Protein AF-A0A535BCE7-F1 (afdb_monomer_lite)

Foldseek 3Di:
DDDDDDDDDDDDDDPPPPPPDPPDPDPVPDDLVLFFWWKKKKKAWPAAPQDDHGIDMDTFGGKAWEWDQDPPDRWIKIKIKTANDGQDPVQVVCCQAPVSVPRLVAWIKIWIFTADPVRQGQWIWIWGDHVRDIDIDTQDHDPVSCVQFVQWDDPPFKIFTFGWDKGFDDDNTGMIMTMGTGHIHTYHYRDDD

Sequence (193 aa):
MTKISVLSTVALAALCCVMSAPAAYSDSLVGPQEFRTMAVFELVVSGSKVLRSGPSKIVTESAFVTLTHTLMGNTDGLEIQFFTKPITEAGRADILENGARELRKSDFAALVLFLDTNHQVRQVNLSYVVPGTTVARTVAWKPEDLRQFSNYKFDGKRLLLKSKGLYNESGDEQLKLSWEVNLNLPVFERIKK

pLDDT: mean 84.45, std 19.94, range [33.25, 98.75]

Structure (mmCIF, N/CA/C/O backbone):
data_AF-A0A535BCE7-F1
#
_entry.id   AF-A0A535BCE7-F1
#
loop_
_atom_site.group_PDB
_atom_site.id
_atom_site.type_symbol
_atom_site.label_atom_id
_atom_site.label_alt_id
_atom_site.label_comp_id
_atom_site.label_asym_id
_atom_site.label_entity_id
_atom_site.label_seq_id
_atom_site.pdbx_PDB_ins_code
_atom_site.Cartn_x
_atom_site.Cartn_y
_atom_site.Cartn_z
_atom_site.occupancy
_atom_site.B_iso_or_equiv
_atom_site.auth_seq_id
_atom_site.auth_comp_id
_atom_site.auth_asym_id
_atom_site.auth_atom_id
_atom_site.pdbx_PDB_model_num
ATOM 1 N N . MET A 1 1 ? -38.806 45.800 62.547 1.00 42.69 1 MET A N 1
ATOM 2 C CA . MET A 1 1 ? -38.087 46.009 61.272 1.00 42.69 1 MET A CA 1
ATOM 3 C C . MET A 1 1 ? -36.728 45.345 61.373 1.00 42.69 1 MET A C 1
ATOM 5 O O . MET A 1 1 ? -36.133 45.335 62.441 1.00 42.69 1 MET A O 1
ATOM 9 N N . THR A 1 2 ? -36.351 44.676 60.295 1.00 33.25 2 THR A N 1
ATOM 10 C CA . THR A 1 2 ? -35.436 43.533 60.228 1.00 33.25 2 THR A CA 1
ATOM 11 C C . THR A 1 2 ? -33.965 43.952 60.090 1.00 33.25 2 THR A C 1
ATOM 13 O O . THR A 1 2 ? -33.672 45.040 59.610 1.00 33.25 2 THR A O 1
ATOM 16 N N . LYS A 1 3 ? -33.075 43.052 60.538 1.00 36.81 3 LYS A N 1
ATOM 17 C CA . LYS A 1 3 ? -31.601 43.013 60.429 1.00 36.81 3 LYS A CA 1
ATOM 18 C C . LYS A 1 3 ? -31.061 43.403 59.039 1.00 36.81 3 LYS A C 1
ATOM 20 O O . LYS A 1 3 ? -31.784 43.252 58.064 1.00 36.81 3 LYS A O 1
ATOM 25 N N . ILE A 1 4 ? -29.761 43.711 58.946 1.00 37.53 4 ILE A N 1
ATOM 26 C CA . ILE A 1 4 ? -28.751 42.866 58.259 1.00 37.53 4 ILE A CA 1
ATOM 27 C C . ILE A 1 4 ? -27.348 43.450 58.493 1.00 37.53 4 ILE A C 1
ATOM 29 O O . ILE A 1 4 ? -27.080 44.618 58.225 1.00 37.53 4 ILE A O 1
ATOM 33 N N . SER A 1 5 ? -26.461 42.597 59.003 1.00 35.38 5 SER A N 1
ATOM 34 C CA . SER A 1 5 ? -25.016 42.772 59.018 1.00 35.38 5 SER A CA 1
ATOM 35 C C . SER A 1 5 ? -24.373 41.738 58.086 1.00 35.38 5 SER A C 1
ATOM 37 O O . SER A 1 5 ? -24.920 40.653 57.905 1.00 35.38 5 SER A O 1
ATOM 39 N N . VAL A 1 6 ? -23.187 42.113 57.587 1.00 38.16 6 VAL A N 1
ATOM 40 C CA . VAL A 1 6 ? -22.086 41.293 57.039 1.00 38.16 6 VAL A CA 1
ATOM 41 C C . VAL A 1 6 ? -22.381 40.500 55.749 1.00 38.16 6 VAL A C 1
ATOM 43 O O . VAL A 1 6 ? -23.257 39.650 55.714 1.00 38.16 6 VAL A O 1
ATOM 46 N N . LEU A 1 7 ? -21.588 40.713 54.691 1.00 37.22 7 LEU A N 1
ATOM 47 C CA . LEU A 1 7 ? -20.489 39.813 54.291 1.00 37.22 7 LEU A CA 1
ATOM 48 C C . LEU A 1 7 ? -19.948 40.138 52.895 1.00 37.22 7 LEU A C 1
ATOM 50 O O . LEU A 1 7 ? -20.682 40.289 51.925 1.00 37.22 7 LEU A O 1
ATOM 54 N N . SER A 1 8 ? -18.618 40.212 52.855 1.00 39.34 8 SER A N 1
ATOM 55 C CA . SER A 1 8 ? -17.751 40.300 51.690 1.00 39.34 8 SER A CA 1
ATOM 56 C C . SER A 1 8 ? -18.032 39.208 50.662 1.00 39.34 8 SER A C 1
ATOM 58 O O . SER A 1 8 ? -18.065 38.023 50.992 1.00 39.34 8 SER A O 1
ATOM 60 N N . THR A 1 9 ? -18.125 39.601 49.397 1.00 45.00 9 THR A N 1
ATOM 61 C CA . THR A 1 9 ? -18.179 38.682 48.259 1.00 45.00 9 THR A CA 1
ATOM 62 C C . THR A 1 9 ? -16.753 38.363 47.810 1.00 45.00 9 THR A C 1
ATOM 64 O O . THR A 1 9 ? -16.065 39.213 47.249 1.00 45.00 9 THR A O 1
ATOM 67 N N . VAL A 1 10 ? -16.292 37.138 48.070 1.00 45.81 10 VAL A N 1
ATOM 68 C CA . VAL A 1 10 ? -15.077 36.577 47.462 1.00 45.81 10 VAL A CA 1
ATOM 69 C C . VAL A 1 10 ? -15.462 35.983 46.107 1.00 45.81 10 VAL A C 1
ATOM 71 O O . VAL A 1 10 ? -16.381 35.171 46.016 1.00 45.81 10 VAL A O 1
ATOM 74 N N . ALA A 1 11 ? -14.776 36.421 45.053 1.00 46.25 11 ALA A N 1
ATOM 75 C CA . ALA A 1 11 ? -14.928 35.921 43.694 1.00 46.25 11 ALA A CA 1
ATOM 76 C C . ALA A 1 11 ? -14.377 34.491 43.567 1.00 46.25 11 ALA A C 1
ATOM 78 O O . ALA A 1 11 ? -13.247 34.226 43.974 1.00 46.25 11 ALA A O 1
ATOM 79 N N . LEU A 1 12 ? -15.143 33.591 42.944 1.00 41.69 12 LEU A N 1
ATOM 80 C CA . LEU A 1 12 ? -14.652 32.288 42.499 1.00 41.69 12 LEU A CA 1
ATOM 81 C C . LEU A 1 12 ? -14.851 32.184 40.982 1.00 41.69 12 LEU A C 1
ATOM 83 O O . LEU A 1 12 ? -15.952 31.939 40.493 1.00 41.69 12 LEU A O 1
ATOM 87 N N . ALA A 1 13 ? -13.775 32.424 40.234 1.00 44.16 13 ALA A N 1
ATOM 88 C CA . ALA A 1 13 ? -13.722 32.175 38.802 1.00 44.16 13 ALA A CA 1
ATOM 89 C C . ALA A 1 13 ? -13.517 30.670 38.573 1.00 44.16 13 ALA A C 1
ATOM 91 O O . ALA A 1 13 ? -12.434 30.138 38.817 1.00 44.16 13 ALA A O 1
ATOM 92 N N . ALA A 1 14 ? -14.561 29.976 38.123 1.00 45.22 14 ALA A N 1
ATOM 93 C CA . ALA A 1 14 ? -14.455 28.596 37.666 1.00 45.22 14 ALA A CA 1
ATOM 94 C C . ALA A 1 14 ? -13.889 28.583 36.238 1.00 45.22 14 ALA A C 1
ATOM 96 O O . ALA A 1 14 ? -14.592 28.852 35.263 1.00 45.22 14 ALA A O 1
ATOM 97 N N . LEU A 1 15 ? -12.594 28.291 36.128 1.00 42.47 15 LEU A N 1
ATOM 98 C CA . LEU A 1 15 ? -11.895 28.064 34.868 1.00 42.47 15 LEU A CA 1
ATOM 99 C C . LEU A 1 15 ? -12.371 26.720 34.278 1.00 42.47 15 LEU A C 1
ATOM 101 O O . LEU A 1 15 ? -11.915 25.653 34.686 1.00 42.47 15 LEU A O 1
ATOM 105 N N . CYS A 1 16 ? -13.312 26.750 33.333 1.00 37.56 16 CYS A N 1
ATOM 106 C CA . CYS A 1 16 ? -13.643 25.579 32.518 1.00 37.56 16 CYS A CA 1
ATOM 107 C C . CYS A 1 16 ? -12.524 25.341 31.497 1.00 37.56 16 CYS A C 1
ATOM 109 O O . CYS A 1 16 ? -12.608 25.774 30.349 1.00 37.56 16 CYS A O 1
ATOM 111 N N . CYS A 1 17 ? -11.472 24.632 31.904 1.00 37.19 17 CYS A N 1
ATOM 112 C CA . CYS A 1 17 ? -10.561 23.989 30.964 1.00 37.19 17 CYS A CA 1
ATOM 113 C C . CYS A 1 17 ? -11.285 22.793 30.339 1.00 37.19 17 CYS A C 1
ATOM 115 O O . CYS A 1 17 ? -11.166 21.664 30.809 1.00 37.19 17 CYS A O 1
ATOM 117 N N . VAL A 1 18 ? -12.048 23.034 29.272 1.00 46.34 18 VAL A N 1
ATOM 118 C CA . VAL A 1 18 ? -12.475 21.956 28.378 1.00 46.34 18 VAL A CA 1
ATOM 119 C C . VAL A 1 18 ? -11.230 21.530 27.605 1.00 46.34 18 VAL A C 1
ATOM 121 O O . VAL A 1 18 ? -10.926 22.061 26.537 1.00 46.34 18 VAL A O 1
ATOM 124 N N . MET A 1 19 ? -10.452 20.612 28.181 1.00 40.84 19 MET A N 1
ATOM 125 C CA . MET A 1 19 ? -9.407 19.920 27.439 1.00 40.84 19 MET A CA 1
ATOM 126 C C . MET A 1 19 ? -10.102 19.110 26.351 1.00 40.84 19 MET A C 1
ATOM 128 O O . MET A 1 19 ? -10.624 18.024 26.590 1.00 40.84 19 MET A O 1
ATOM 132 N N . SER A 1 20 ? -10.133 19.671 25.147 1.00 40.72 20 SER A N 1
ATOM 133 C CA . SER A 1 20 ? -10.457 18.931 23.938 1.00 40.72 20 SER A CA 1
ATOM 134 C C . SER A 1 20 ? -9.276 18.006 23.664 1.00 40.72 20 SER A C 1
ATOM 136 O O . SER A 1 20 ? -8.395 18.326 22.872 1.00 40.72 20 SER A O 1
ATOM 138 N N . ALA A 1 21 ? -9.206 16.884 24.382 1.00 43.97 21 ALA A N 1
ATOM 139 C CA . ALA A 1 21 ? -8.379 15.777 23.939 1.00 43.97 21 ALA A CA 1
ATOM 140 C C . ALA A 1 21 ? -8.896 15.383 22.545 1.00 43.97 21 ALA A C 1
ATOM 142 O O . ALA A 1 21 ? -10.115 15.237 22.382 1.00 43.97 21 ALA A O 1
ATOM 143 N N . PRO A 1 22 ? -8.034 15.240 21.523 1.00 42.69 22 PRO A N 1
ATOM 144 C CA . PRO A 1 22 ? -8.474 14.649 20.277 1.00 42.69 22 PRO A CA 1
ATOM 145 C C . PRO A 1 22 ? -8.946 13.244 20.635 1.00 42.69 22 PRO A C 1
ATOM 147 O O . PRO A 1 22 ? -8.154 12.407 21.062 1.00 42.69 22 PRO A O 1
ATOM 150 N N . ALA A 1 23 ? -10.254 13.007 20.551 1.00 41.41 23 ALA A N 1
ATOM 151 C CA . ALA A 1 23 ? -10.803 11.675 20.711 1.00 41.41 23 ALA A CA 1
ATOM 152 C C . ALA A 1 23 ? -10.228 10.820 19.576 1.00 41.41 23 ALA A C 1
ATOM 154 O O . ALA A 1 23 ? -10.728 10.851 18.441 1.00 41.41 23 ALA A O 1
ATOM 155 N N . ALA A 1 24 ? -9.130 10.126 19.884 1.00 44.47 24 ALA A N 1
ATOM 156 C CA . ALA A 1 24 ? -8.683 8.959 19.157 1.00 44.47 24 ALA A CA 1
ATOM 157 C C . ALA A 1 24 ? -9.893 8.027 19.069 1.00 44.47 24 ALA A C 1
ATOM 159 O O . ALA A 1 24 ? -10.611 7.826 20.054 1.00 44.47 24 ALA A O 1
ATOM 160 N N . TYR A 1 25 ? -10.189 7.561 17.861 1.00 43.47 25 TYR A N 1
ATOM 161 C CA . TYR A 1 25 ? -11.318 6.674 17.621 1.00 43.47 25 TYR A CA 1
ATOM 162 C C . TYR A 1 25 ? -11.178 5.468 18.559 1.00 43.47 25 TYR A C 1
ATOM 164 O O . TYR A 1 25 ? -10.128 4.829 18.566 1.00 43.47 25 TYR A O 1
ATOM 172 N N . SER A 1 26 ? -12.186 5.175 19.388 1.00 46.56 26 SER A N 1
ATOM 173 C CA . SER A 1 26 ? -12.117 3.994 20.248 1.00 46.56 26 SER A CA 1
ATOM 174 C C . SER A 1 26 ? -12.104 2.755 19.358 1.00 46.56 26 SER A C 1
ATOM 176 O O . SER A 1 26 ? -13.079 2.482 18.652 1.00 46.56 26 SER A O 1
ATOM 178 N N . ASP A 1 27 ? -11.001 2.014 19.408 1.00 53.81 27 ASP A N 1
ATOM 179 C CA . ASP A 1 27 ? -10.704 0.832 18.586 1.00 53.81 27 ASP A CA 1
ATOM 180 C C . ASP A 1 27 ? -11.813 -0.251 18.654 1.00 53.81 27 ASP A C 1
ATOM 182 O O . ASP A 1 27 ? -12.010 -1.050 17.738 1.00 53.81 27 ASP A O 1
ATOM 186 N N . SER A 1 28 ? -12.631 -0.217 19.713 1.00 54.62 28 SER A N 1
ATOM 187 C CA . SER A 1 28 ? -13.772 -1.106 19.959 1.00 54.62 28 SER A CA 1
ATOM 188 C C . SER A 1 28 ? -14.989 -0.910 19.040 1.00 54.62 28 SER A C 1
ATOM 190 O O . SER A 1 28 ? -15.880 -1.755 19.055 1.00 54.62 28 SER A O 1
ATOM 192 N N . LEU A 1 29 ? -15.055 0.163 18.239 1.00 61.22 29 LEU A N 1
ATOM 193 C CA . LEU A 1 29 ? -16.209 0.453 17.365 1.00 61.22 29 LEU A CA 1
ATOM 194 C C . LEU A 1 29 ? -15.995 0.081 15.888 1.00 61.22 29 LEU A C 1
ATOM 196 O O . LEU A 1 29 ? -16.935 0.164 15.097 1.00 61.22 29 LEU A O 1
ATOM 200 N N . VAL A 1 30 ? -14.788 -0.333 15.492 1.00 74.56 30 VAL A N 1
ATOM 201 C CA . VAL A 1 30 ? -14.482 -0.648 14.087 1.00 74.56 30 VAL A CA 1
ATOM 202 C C . VAL A 1 30 ? -14.720 -2.133 13.822 1.00 74.56 30 VAL A C 1
ATOM 204 O O . VAL A 1 30 ? -13.932 -2.989 14.230 1.00 74.56 30 VAL A O 1
ATOM 207 N N . GLY A 1 31 ? -15.824 -2.444 13.140 1.00 77.25 31 GLY A N 1
ATOM 208 C CA . GLY A 1 31 ? -16.168 -3.811 12.749 1.00 77.25 31 GLY A CA 1
ATOM 209 C C . GLY A 1 31 ? -15.343 -4.324 11.554 1.00 77.25 31 GLY A C 1
ATOM 210 O O . GLY A 1 31 ? -14.841 -3.525 10.767 1.00 77.25 31 GLY A O 1
ATOM 211 N N . PRO A 1 32 ? -15.257 -5.651 11.329 1.00 78.12 32 PRO A N 1
ATOM 212 C CA . PRO A 1 32 ? -14.463 -6.240 10.237 1.00 78.12 32 PRO A CA 1
ATOM 213 C C . PRO A 1 32 ? -14.828 -5.758 8.822 1.00 78.12 32 PRO A C 1
ATOM 215 O O . PRO A 1 32 ? -14.018 -5.841 7.902 1.00 78.12 32 PRO A O 1
ATOM 218 N N . GLN A 1 33 ? -16.056 -5.266 8.630 1.00 84.44 33 GLN A N 1
ATOM 219 C CA . GLN A 1 33 ? -16.532 -4.741 7.345 1.00 84.44 33 GLN A CA 1
ATOM 220 C C . GLN A 1 33 ? -15.826 -3.441 6.943 1.00 84.44 33 GLN A C 1
ATOM 222 O O . GLN A 1 33 ? -15.654 -3.202 5.752 1.00 84.44 33 GLN A O 1
ATOM 227 N N . GLU A 1 34 ? -15.368 -2.643 7.913 1.00 88.25 34 GLU A N 1
ATOM 228 C CA . GLU A 1 34 ? -14.677 -1.369 7.667 1.00 88.25 34 GLU A CA 1
ATOM 229 C C . GLU A 1 34 ? -13.326 -1.548 6.969 1.00 88.25 34 GLU A C 1
ATOM 231 O O . GLU A 1 34 ? -12.787 -0.575 6.462 1.00 88.25 34 GLU A O 1
ATOM 236 N N . PHE A 1 35 ? -12.783 -2.769 6.923 1.00 92.12 35 PHE A N 1
ATOM 237 C CA . PHE A 1 35 ? -11.502 -3.080 6.281 1.00 92.12 35 PHE A CA 1
ATOM 238 C C . PHE A 1 35 ? -11.653 -3.713 4.899 1.00 92.12 35 PHE A C 1
ATOM 240 O O . PHE A 1 35 ? -10.655 -3.955 4.218 1.00 92.12 35 PHE A O 1
ATOM 247 N N . ARG A 1 36 ? -12.883 -4.031 4.476 1.00 93.44 36 ARG A N 1
ATOM 248 C CA . ARG A 1 36 ? -13.117 -4.673 3.183 1.00 93.44 36 ARG A CA 1
ATOM 249 C C . ARG A 1 36 ? -12.907 -3.672 2.060 1.00 93.44 36 ARG A C 1
ATOM 251 O O . ARG A 1 36 ? -13.567 -2.640 1.989 1.00 93.44 36 ARG A O 1
ATOM 258 N N . THR A 1 37 ? -12.013 -4.012 1.146 1.00 93.69 37 THR A N 1
ATOM 259 C CA . THR A 1 37 ? -11.804 -3.260 -0.088 1.00 93.69 37 THR A CA 1
ATOM 260 C C . THR A 1 37 ? -11.232 -4.194 -1.143 1.00 93.69 37 THR A C 1
ATOM 262 O O . THR A 1 37 ? -10.362 -5.020 -0.861 1.00 93.69 37 THR A O 1
ATOM 265 N N . MET A 1 38 ? -11.742 -4.060 -2.363 1.00 95.88 38 MET A N 1
ATOM 266 C CA . MET A 1 38 ? -11.137 -4.677 -3.531 1.00 95.88 38 MET A CA 1
ATOM 267 C C . MET A 1 38 ? -10.196 -3.678 -4.181 1.00 95.88 38 MET A C 1
ATOM 269 O O . MET A 1 38 ? -10.607 -2.601 -4.615 1.00 95.88 38 MET A O 1
ATOM 273 N N . ALA A 1 39 ? -8.942 -4.083 -4.287 1.00 98.31 39 ALA A N 1
ATOM 274 C CA . ALA A 1 39 ? -7.938 -3.444 -5.102 1.00 98.31 39 ALA A CA 1
ATOM 275 C C . ALA A 1 39 ? -7.288 -4.487 -6.006 1.00 98.31 39 ALA A C 1
ATOM 277 O O . ALA A 1 39 ? -7.268 -5.687 -5.712 1.00 98.31 39 ALA A O 1
ATOM 278 N N . VAL A 1 40 ? -6.765 -4.011 -7.126 1.00 98.75 40 VAL A N 1
ATOM 279 C CA . VAL A 1 40 ? -6.053 -4.833 -8.095 1.00 98.75 40 VAL A CA 1
ATOM 280 C C . VAL A 1 40 ? -4.671 -4.250 -8.297 1.00 98.75 40 VAL A C 1
ATOM 282 O O . VAL A 1 40 ? -4.535 -3.050 -8.518 1.00 98.75 40 VAL A O 1
ATOM 285 N N . PHE A 1 41 ? -3.662 -5.111 -8.258 1.00 98.75 41 PHE A N 1
ATOM 286 C CA . PHE A 1 41 ? -2.287 -4.774 -8.594 1.00 98.75 41 PHE A CA 1
ATOM 287 C C . PHE A 1 41 ? -1.776 -5.777 -9.616 1.00 98.75 41 PHE A C 1
ATOM 289 O O . PHE A 1 41 ? -1.961 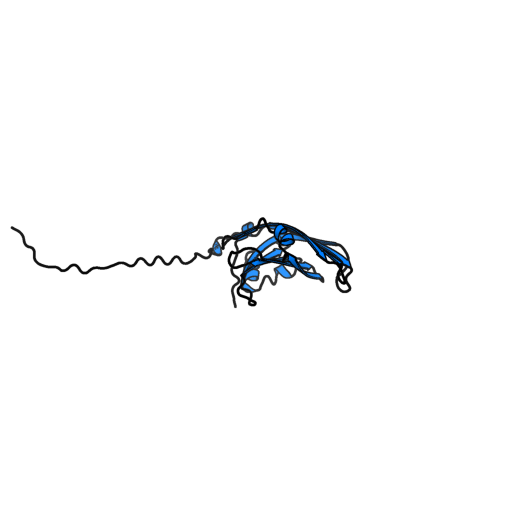-6.981 -9.445 1.00 98.75 41 PHE A O 1
ATOM 296 N N . GLU A 1 42 ? -1.126 -5.298 -10.668 1.00 98.50 42 GLU A N 1
ATOM 297 C CA . GLU A 1 42 ? -0.532 -6.155 -11.691 1.00 98.50 42 GLU A CA 1
ATOM 298 C C . GLU A 1 42 ? 0.929 -5.775 -11.889 1.00 98.50 42 GLU A C 1
ATOM 300 O O . GLU A 1 42 ? 1.267 -4.595 -12.002 1.00 98.50 42 GLU A O 1
ATOM 305 N N . LEU A 1 43 ? 1.783 -6.792 -11.947 1.00 98.12 43 LEU A N 1
ATOM 306 C CA . LEU A 1 43 ? 3.199 -6.672 -12.255 1.00 98.12 43 LEU A CA 1
ATOM 307 C C . LEU A 1 43 ? 3.481 -7.468 -13.525 1.00 98.12 43 LEU A C 1
ATOM 309 O O . LEU A 1 43 ? 3.230 -8.670 -13.576 1.00 98.12 43 LEU A O 1
ATOM 313 N N . VAL A 1 44 ? 4.053 -6.816 -14.531 1.00 97.62 44 VAL A N 1
ATOM 314 C CA . VAL A 1 44 ? 4.592 -7.474 -15.723 1.00 97.62 44 VAL A CA 1
ATOM 315 C C . VAL A 1 44 ? 6.095 -7.271 -15.737 1.00 97.62 44 VAL A C 1
ATOM 317 O O . VAL A 1 44 ? 6.552 -6.138 -15.849 1.00 97.62 44 VAL A O 1
ATOM 320 N N . VAL A 1 45 ? 6.856 -8.358 -15.645 1.00 96.50 45 VAL A N 1
ATOM 321 C CA . VAL A 1 45 ? 8.317 -8.338 -15.779 1.00 96.50 45 VAL A CA 1
ATOM 322 C C . VAL A 1 45 ? 8.681 -8.809 -17.183 1.00 96.50 45 VAL A C 1
ATOM 324 O O . VAL A 1 45 ? 8.518 -9.984 -17.513 1.00 96.50 45 VAL A O 1
ATOM 327 N N . SER A 1 46 ? 9.182 -7.895 -18.009 1.00 94.69 46 SER A N 1
ATOM 328 C CA . SER A 1 46 ? 9.620 -8.181 -19.382 1.00 94.69 46 SER A CA 1
ATOM 329 C C . SER A 1 46 ? 11.121 -8.461 -19.476 1.00 94.69 46 SER A C 1
ATOM 331 O O . SER A 1 46 ? 11.559 -9.122 -20.412 1.00 94.69 46 SER A O 1
ATOM 333 N N . GLY A 1 47 ? 11.909 -7.998 -18.502 1.00 92.38 47 GLY A N 1
ATOM 334 C CA . GLY A 1 47 ? 13.343 -8.265 -18.431 1.00 92.38 47 GLY A CA 1
ATOM 335 C C . GLY A 1 47 ? 13.915 -7.906 -17.064 1.00 92.38 47 GLY A C 1
ATOM 336 O O . GLY A 1 47 ? 13.704 -6.807 -16.575 1.00 92.38 47 GLY A O 1
ATOM 337 N N . SER A 1 48 ? 14.615 -8.835 -16.426 1.00 90.25 48 SER A N 1
ATOM 338 C CA . SER A 1 48 ? 15.392 -8.609 -15.201 1.00 90.25 48 SER A CA 1
ATOM 339 C C . SER A 1 48 ? 16.389 -9.758 -15.064 1.00 90.25 48 SER A C 1
ATOM 341 O O . SER A 1 48 ? 16.144 -10.862 -15.553 1.00 90.25 48 SER A O 1
ATOM 343 N N . LYS A 1 49 ? 17.522 -9.508 -14.403 1.00 89.50 49 LYS A N 1
ATOM 344 C CA . LYS A 1 49 ? 18.500 -10.557 -14.070 1.00 89.50 49 LYS A CA 1
ATOM 345 C C . LYS A 1 49 ? 18.111 -11.356 -12.823 1.00 89.50 49 LYS A C 1
ATOM 347 O O . LYS A 1 49 ? 18.688 -12.413 -12.590 1.00 89.50 49 LYS A O 1
ATOM 352 N N . VAL A 1 50 ? 17.179 -10.842 -12.017 1.00 88.56 50 VAL A N 1
ATOM 353 C CA . VAL A 1 50 ? 16.838 -11.394 -10.695 1.00 88.56 50 VAL A CA 1
ATOM 354 C C . VAL A 1 50 ? 15.350 -11.697 -10.535 1.00 88.56 50 VAL A C 1
ATOM 356 O O . VAL A 1 50 ? 15.000 -12.628 -9.815 1.00 88.56 50 VAL A O 1
ATOM 359 N N . LEU A 1 51 ? 14.468 -10.952 -11.210 1.00 89.94 51 LEU A N 1
ATOM 360 C CA . LEU A 1 51 ? 13.025 -11.177 -11.152 1.00 89.94 51 LEU A CA 1
ATOM 361 C C . LEU A 1 51 ? 12.582 -12.198 -12.198 1.00 89.94 51 LEU A C 1
ATOM 363 O O . LEU A 1 51 ? 13.033 -12.185 -13.345 1.00 89.94 51 LEU A O 1
ATOM 367 N N . ARG A 1 52 ? 11.627 -13.050 -11.818 1.00 90.00 52 ARG A N 1
ATOM 368 C CA . ARG A 1 52 ? 10.989 -13.981 -12.749 1.00 90.00 52 ARG A CA 1
ATOM 369 C C . ARG A 1 52 ? 10.186 -13.201 -13.790 1.00 90.00 52 ARG A C 1
ATOM 371 O O . ARG A 1 52 ? 9.315 -12.411 -13.437 1.00 90.00 52 ARG A O 1
ATOM 378 N N . SER A 1 53 ? 10.451 -13.459 -15.067 1.00 92.88 53 SER A N 1
ATOM 379 C CA . SER A 1 53 ? 9.703 -12.850 -16.168 1.00 92.88 53 SER A CA 1
ATOM 380 C C . SER A 1 53 ? 8.259 -13.352 -16.237 1.00 92.88 53 SER A C 1
ATOM 382 O O . SER A 1 53 ? 7.965 -14.503 -15.901 1.00 92.88 53 SER A O 1
ATOM 384 N N . GLY A 1 54 ? 7.377 -12.496 -16.747 1.00 94.44 54 GLY A N 1
ATOM 385 C CA . GLY A 1 54 ? 5.963 -12.782 -16.964 1.00 94.44 54 GLY A CA 1
ATOM 386 C C . GLY A 1 54 ? 5.024 -11.856 -16.186 1.00 94.44 54 GLY A C 1
ATOM 387 O O . GLY A 1 54 ? 5.470 -11.006 -15.409 1.00 94.44 54 GLY A O 1
ATOM 388 N N . PRO A 1 55 ? 3.709 -11.986 -16.427 1.00 96.62 55 PRO A N 1
ATOM 389 C CA . PRO A 1 55 ? 2.688 -11.268 -15.684 1.00 96.62 55 PRO A CA 1
ATOM 390 C C . PRO A 1 55 ? 2.393 -11.946 -14.340 1.00 96.62 55 PRO A C 1
ATOM 392 O O . PRO A 1 55 ? 2.441 -13.169 -14.209 1.00 96.62 55 PRO A O 1
ATOM 395 N N . SER A 1 56 ? 2.004 -11.146 -13.357 1.00 97.19 56 SER A N 1
ATOM 396 C CA . SER A 1 56 ? 1.421 -11.588 -12.094 1.00 97.19 56 SER A CA 1
ATOM 397 C C . SER A 1 56 ? 0.394 -10.562 -11.615 1.00 97.19 56 SER A C 1
ATOM 399 O O . SER A 1 56 ? 0.431 -9.398 -12.024 1.00 97.19 56 SER A O 1
ATOM 401 N N . LYS A 1 57 ? -0.551 -11.007 -10.784 1.00 98.00 57 LYS A N 1
ATOM 402 C CA . LYS A 1 57 ? -1.676 -10.194 -10.325 1.00 98.00 57 LYS A CA 1
ATOM 403 C C . LYS A 1 57 ? -2.019 -10.497 -8.874 1.00 98.00 57 LYS A C 1
ATOM 405 O O . LYS A 1 57 ? -2.135 -11.662 -8.509 1.00 98.00 57 LYS A O 1
ATOM 410 N N . ILE A 1 58 ? -2.278 -9.448 -8.101 1.00 98.56 58 ILE A N 1
ATOM 411 C CA . ILE A 1 58 ? -2.848 -9.512 -6.755 1.00 98.56 58 ILE A CA 1
ATOM 412 C C . ILE A 1 58 ? -4.240 -8.885 -6.813 1.00 98.56 58 ILE A C 1
ATOM 414 O O . ILE A 1 58 ? -4.397 -7.741 -7.244 1.00 98.56 58 ILE A O 1
ATOM 418 N N . VAL A 1 59 ? -5.251 -9.635 -6.376 1.00 98.38 59 VAL A N 1
ATOM 419 C CA . VAL A 1 59 ? -6.608 -9.130 -6.131 1.00 98.38 59 VAL A CA 1
ATOM 420 C C . VAL A 1 59 ? -6.861 -9.216 -4.637 1.00 98.38 59 VAL A C 1
ATOM 422 O O . VAL A 1 59 ? -6.707 -10.280 -4.045 1.00 98.38 59 VAL A O 1
ATOM 425 N N . THR A 1 60 ? -7.199 -8.093 -4.020 1.00 98.12 60 THR A N 1
ATOM 426 C CA . THR A 1 60 ? -7.248 -7.982 -2.561 1.00 98.12 60 THR A CA 1
ATOM 427 C C . THR A 1 60 ? -8.684 -8.095 -2.064 1.00 98.12 60 THR A C 1
ATOM 429 O O . THR A 1 60 ? -9.623 -7.727 -2.767 1.00 98.12 60 THR A O 1
ATOM 432 N N . GLU A 1 61 ? -8.851 -8.560 -0.831 1.00 97.12 61 GLU A N 1
ATOM 433 C CA . GLU A 1 61 ? -10.148 -8.611 -0.144 1.00 97.12 61 GLU A CA 1
ATOM 434 C C . GLU A 1 61 ? -10.254 -7.572 0.978 1.00 97.12 61 GLU A C 1
ATOM 436 O O . GLU A 1 61 ? -11.352 -7.199 1.404 1.00 97.12 61 GLU A O 1
ATOM 441 N N . SER A 1 62 ? -9.112 -7.102 1.481 1.00 97.75 62 SER A N 1
ATOM 442 C CA . SER A 1 62 ? -9.063 -6.127 2.559 1.00 97.75 62 SER A CA 1
ATOM 443 C C . SER A 1 62 ? -7.849 -5.214 2.466 1.00 97.75 62 SER A C 1
ATOM 445 O O . SER A 1 62 ? -6.875 -5.510 1.768 1.00 97.75 62 SER A O 1
ATOM 447 N N . ALA A 1 63 ? -7.908 -4.103 3.193 1.00 98.00 63 ALA A N 1
ATOM 448 C CA . ALA A 1 63 ? -6.755 -3.259 3.429 1.00 98.00 63 ALA A CA 1
ATOM 449 C C . ALA A 1 63 ? -6.799 -2.613 4.814 1.00 98.00 63 ALA A C 1
ATOM 451 O O . ALA A 1 63 ? -7.854 -2.487 5.437 1.00 98.00 63 ALA A O 1
ATOM 452 N N . PHE A 1 64 ? -5.630 -2.187 5.279 1.00 96.75 64 PHE A N 1
ATOM 453 C CA . PHE A 1 64 ? -5.452 -1.499 6.548 1.00 96.75 64 PHE A CA 1
ATOM 454 C C . PHE A 1 64 ? -4.581 -0.264 6.355 1.00 96.75 64 PHE A C 1
ATOM 456 O O . PHE A 1 64 ? -3.585 -0.330 5.632 1.00 96.75 64 PHE A O 1
ATOM 463 N N . VAL A 1 65 ? -4.942 0.844 7.006 1.00 96.31 65 VAL A N 1
ATOM 464 C CA . VAL A 1 65 ? -4.207 2.108 6.897 1.00 96.31 65 VAL A CA 1
ATOM 465 C C . VAL A 1 65 ? -3.594 2.467 8.240 1.00 96.31 65 VAL A C 1
ATOM 467 O O . VAL A 1 65 ? -4.305 2.619 9.234 1.00 96.31 65 VAL A O 1
ATOM 470 N N . THR A 1 66 ? -2.278 2.649 8.256 1.00 93.88 66 THR A N 1
ATOM 471 C CA . THR A 1 66 ? -1.557 3.191 9.406 1.00 93.88 66 THR A CA 1
ATOM 472 C C . THR A 1 66 ? -0.940 4.541 9.084 1.00 93.88 66 THR A C 1
ATOM 474 O O . THR A 1 66 ? -0.274 4.687 8.058 1.00 93.88 66 THR A O 1
ATOM 477 N N . LEU A 1 67 ? -1.104 5.502 9.990 1.00 91.81 67 LEU A N 1
ATOM 478 C CA . LEU A 1 67 ? -0.289 6.707 10.029 1.00 91.81 67 LEU A CA 1
ATOM 479 C C . LEU A 1 67 ? 1.073 6.342 10.629 1.00 91.81 67 LEU A C 1
ATOM 481 O O . LEU A 1 67 ? 1.160 5.806 11.737 1.00 91.81 67 LEU A O 1
ATOM 485 N N . THR A 1 68 ? 2.137 6.594 9.876 1.00 83.62 68 THR A N 1
ATOM 486 C CA . THR A 1 68 ? 3.519 6.363 10.292 1.00 83.62 68 THR A CA 1
ATOM 487 C C . THR A 1 68 ? 4.295 7.670 10.267 1.00 83.62 68 THR A C 1
ATOM 489 O O . THR A 1 68 ? 4.221 8.434 9.309 1.00 83.62 68 THR A O 1
ATOM 492 N N . HIS A 1 69 ? 5.071 7.916 11.318 1.00 75.44 69 HIS A N 1
ATOM 493 C CA . HIS A 1 69 ? 6.024 9.018 11.354 1.00 75.44 69 HIS A CA 1
ATOM 494 C C . HIS A 1 69 ? 7.373 8.489 10.877 1.00 75.44 69 HIS A C 1
ATOM 496 O O . HIS A 1 69 ? 7.974 7.636 11.539 1.00 75.44 69 HIS A O 1
ATOM 502 N N . THR A 1 70 ? 7.855 8.962 9.730 1.00 57.84 70 THR A N 1
ATOM 503 C CA . THR A 1 70 ? 9.153 8.512 9.217 1.00 57.84 70 THR A CA 1
ATOM 504 C C . THR A 1 70 ? 10.304 9.296 9.853 1.00 57.84 70 THR A C 1
ATOM 506 O O . THR A 1 70 ? 10.224 10.504 10.067 1.00 57.84 70 THR A O 1
ATOM 509 N N . LEU A 1 71 ? 11.392 8.592 10.187 1.00 47.22 71 LEU A N 1
ATOM 510 C CA . LEU A 1 71 ? 12.558 9.144 10.899 1.00 47.22 71 LEU A CA 1
ATOM 511 C C . LEU A 1 71 ? 13.416 10.091 10.038 1.00 47.22 71 LEU A C 1
ATOM 513 O O . LEU A 1 71 ? 14.251 10.814 10.573 1.00 47.22 71 LEU A O 1
ATOM 517 N N . MET A 1 72 ? 13.217 10.112 8.717 1.00 42.38 72 MET A N 1
ATOM 518 C CA . MET A 1 72 ? 13.932 11.006 7.804 1.00 42.38 72 MET A CA 1
ATOM 519 C C . MET A 1 72 ? 13.046 12.191 7.405 1.00 42.38 72 MET A C 1
ATOM 521 O O . MET A 1 72 ? 12.495 12.228 6.311 1.00 42.38 72 MET A O 1
ATOM 525 N N . GLY A 1 73 ? 12.934 13.178 8.300 1.00 47.66 73 GLY A N 1
ATOM 526 C CA . GLY A 1 73 ? 12.545 14.540 7.909 1.00 47.66 73 GLY A CA 1
ATOM 527 C C . GLY A 1 73 ? 11.155 15.036 8.313 1.00 47.66 73 GLY A C 1
ATOM 528 O O . GLY A 1 73 ? 10.623 15.887 7.610 1.00 47.66 73 GLY A O 1
ATOM 529 N N . ASN A 1 74 ? 10.576 14.571 9.429 1.00 57.84 74 ASN A N 1
ATOM 530 C CA . ASN A 1 74 ? 9.289 15.073 9.955 1.00 57.84 74 ASN A CA 1
ATOM 531 C C . ASN A 1 74 ? 8.125 14.984 8.950 1.00 57.84 74 ASN A C 1
ATOM 533 O O . ASN A 1 74 ? 7.242 15.840 8.951 1.00 57.84 74 ASN A O 1
ATOM 537 N N . THR A 1 75 ? 8.132 13.982 8.068 1.00 70.62 75 THR A N 1
ATOM 538 C CA . THR A 1 75 ? 7.027 13.759 7.132 1.00 70.62 75 THR A CA 1
ATOM 539 C C . THR A 1 75 ? 6.208 12.558 7.570 1.00 70.62 75 THR A C 1
ATOM 541 O O . THR A 1 75 ? 6.730 11.462 7.827 1.00 70.62 75 THR A O 1
ATOM 544 N N . ASP A 1 76 ? 4.908 12.798 7.669 1.00 86.62 76 ASP A N 1
ATOM 545 C CA . ASP A 1 76 ? 3.926 11.766 7.934 1.00 86.62 76 ASP A CA 1
ATOM 546 C C . ASP A 1 76 ? 3.705 10.941 6.669 1.00 86.62 76 ASP A C 1
ATOM 548 O O . ASP A 1 76 ? 3.717 11.447 5.544 1.00 86.62 76 ASP A O 1
ATOM 552 N N . GLY A 1 77 ? 3.519 9.643 6.860 1.00 92.00 77 GLY A N 1
ATOM 553 C CA . GLY A 1 77 ? 3.182 8.706 5.807 1.00 92.00 77 GLY A CA 1
ATOM 554 C C . GLY A 1 77 ? 1.883 7.988 6.130 1.00 92.00 77 GLY A C 1
ATOM 555 O O . GLY A 1 77 ? 1.662 7.575 7.266 1.00 92.00 77 GLY A O 1
ATOM 556 N N . LEU A 1 78 ? 1.043 7.781 5.123 1.00 95.44 78 LEU A N 1
ATOM 557 C CA . LEU A 1 78 ? -0.047 6.813 5.203 1.00 95.44 78 LEU A CA 1
ATOM 558 C C . LEU A 1 78 ? 0.423 5.523 4.536 1.00 95.44 78 LEU A C 1
ATOM 560 O O . LEU A 1 78 ? 0.554 5.466 3.313 1.00 95.44 78 LEU A O 1
ATOM 564 N N . GLU A 1 79 ? 0.696 4.500 5.342 1.00 95.94 79 GLU A N 1
ATOM 565 C CA . GLU A 1 79 ? 0.972 3.147 4.860 1.00 95.94 79 GLU A CA 1
ATOM 566 C C . GLU A 1 79 ? -0.354 2.394 4.733 1.00 95.94 79 GLU A C 1
ATOM 568 O O . GLU A 1 79 ? -1.053 2.156 5.716 1.00 95.94 79 GLU A O 1
ATOM 573 N N . ILE A 1 80 ? -0.695 2.024 3.504 1.00 97.69 80 ILE A N 1
ATOM 574 C CA . ILE A 1 80 ? -1.892 1.278 3.138 1.00 97.69 80 ILE A CA 1
ATOM 575 C C . ILE A 1 80 ? -1.438 -0.117 2.735 1.00 97.69 80 ILE A C 1
ATOM 577 O O . ILE A 1 80 ? -0.790 -0.283 1.703 1.00 97.69 80 ILE A O 1
ATOM 581 N N . GLN A 1 81 ? -1.773 -1.120 3.533 1.00 97.50 81 GLN A N 1
ATOM 582 C CA . GLN A 1 81 ? -1.442 -2.512 3.249 1.00 97.50 81 GLN A CA 1
ATOM 583 C C . GLN A 1 81 ? -2.676 -3.225 2.721 1.00 97.50 81 GLN A C 1
ATOM 585 O O . GLN A 1 81 ? -3.708 -3.211 3.384 1.00 97.50 81 GLN A O 1
ATOM 590 N N . PHE A 1 82 ? -2.566 -3.851 1.556 1.00 98.38 82 PHE A N 1
ATOM 591 C CA . PHE A 1 82 ? -3.646 -4.565 0.892 1.00 98.38 82 PHE A CA 1
ATOM 592 C C . PHE A 1 82 ? -3.384 -6.067 0.917 1.00 98.38 82 PHE A C 1
ATOM 594 O O . PHE A 1 82 ? -2.323 -6.519 0.484 1.00 98.38 82 PHE A O 1
ATOM 601 N N . PHE A 1 83 ? -4.363 -6.846 1.370 1.00 97.94 83 PHE A N 1
ATOM 602 C CA . PHE A 1 83 ? -4.221 -8.283 1.587 1.00 97.94 83 PHE A CA 1
ATOM 603 C C . PHE A 1 83 ? -5.218 -9.088 0.753 1.00 97.94 83 PHE A C 1
ATOM 605 O O . PHE A 1 83 ? -6.369 -8.696 0.561 1.00 97.94 83 PHE A O 1
ATOM 612 N N . THR A 1 84 ? -4.794 -10.272 0.315 1.00 97.12 84 THR A N 1
ATOM 613 C CA . THR A 1 84 ? -5.617 -11.273 -0.396 1.00 97.12 84 THR A CA 1
ATOM 614 C C . THR A 1 84 ? -6.590 -12.035 0.509 1.00 97.12 84 THR A C 1
ATOM 616 O O . THR A 1 84 ? -7.257 -12.961 0.067 1.00 97.12 84 THR A O 1
ATOM 619 N N . LYS A 1 85 ? -6.658 -11.675 1.792 1.00 95.38 85 LYS A N 1
ATOM 620 C CA . LYS A 1 85 ? -7.488 -12.311 2.820 1.00 95.38 85 LYS A CA 1
ATOM 621 C C . LYS A 1 85 ? -8.241 -11.238 3.602 1.00 95.38 85 LYS A C 1
ATOM 623 O O . LYS A 1 85 ? -7.771 -10.098 3.652 1.00 95.38 85 LYS A O 1
ATOM 628 N N . PRO A 1 86 ? -9.360 -11.569 4.261 1.00 94.69 86 PRO A N 1
ATOM 629 C CA . PRO A 1 86 ? -10.029 -10.635 5.154 1.00 94.69 86 PRO A CA 1
ATOM 630 C C . PRO A 1 86 ? -9.181 -10.366 6.406 1.00 94.69 86 PRO A C 1
ATOM 632 O O . PRO A 1 86 ? -8.529 -11.268 6.937 1.00 94.69 86 PRO A O 1
ATOM 635 N N . ILE A 1 87 ? -9.234 -9.135 6.921 1.00 94.50 87 ILE A N 1
ATOM 636 C CA . ILE A 1 87 ? -8.658 -8.793 8.227 1.00 94.50 87 ILE A CA 1
ATOM 637 C C . ILE A 1 87 ? -9.623 -9.250 9.324 1.00 94.50 87 ILE A C 1
ATOM 639 O O . ILE A 1 87 ? -10.735 -8.737 9.457 1.00 94.50 87 ILE A O 1
ATOM 643 N N . THR A 1 88 ? -9.191 -10.237 10.104 1.00 92.12 88 THR A N 1
ATOM 644 C CA . THR A 1 88 ? -9.864 -10.665 11.336 1.00 92.12 88 THR A CA 1
ATOM 645 C C . THR A 1 88 ? -9.429 -9.786 12.509 1.00 92.12 88 THR A C 1
ATOM 647 O O . THR A 1 88 ? -8.468 -9.027 12.404 1.00 92.12 88 THR A O 1
ATOM 650 N N . GLU A 1 89 ? -10.090 -9.915 13.658 1.00 89.75 89 GLU A N 1
ATOM 651 C CA . GLU A 1 89 ? -9.679 -9.220 14.884 1.00 89.75 89 GLU A CA 1
ATOM 652 C C . GLU A 1 89 ? -8.234 -9.563 15.292 1.00 89.75 89 GLU A C 1
ATOM 654 O O . GLU A 1 89 ? -7.432 -8.666 15.546 1.00 89.75 89 GLU A O 1
ATOM 659 N N . ALA A 1 90 ? -7.864 -10.848 15.243 1.00 90.75 90 ALA A N 1
ATOM 660 C CA . ALA A 1 90 ? -6.487 -11.288 15.473 1.00 90.75 90 ALA A CA 1
ATOM 661 C C . ALA A 1 90 ? -5.511 -10.720 14.424 1.00 90.75 90 ALA A C 1
ATOM 663 O O . ALA A 1 90 ? -4.396 -10.328 14.761 1.00 90.75 90 ALA A O 1
ATOM 664 N N . GLY A 1 91 ? -5.939 -10.630 13.159 1.00 92.06 91 GLY A N 1
ATOM 665 C CA . GLY A 1 91 ? -5.161 -9.990 12.098 1.00 92.06 91 GLY A CA 1
ATOM 666 C C . GLY A 1 91 ? -4.930 -8.500 12.356 1.00 92.06 91 GLY A C 1
ATOM 667 O O . GLY A 1 91 ? -3.823 -8.016 12.147 1.00 92.06 91 GLY A O 1
ATOM 668 N N . ARG A 1 92 ? -5.936 -7.777 12.865 1.00 90.88 92 ARG A N 1
ATOM 669 C CA . ARG A 1 92 ? -5.807 -6.363 13.252 1.00 90.88 92 ARG A CA 1
ATOM 670 C C . ARG A 1 92 ? -4.793 -6.179 14.379 1.00 90.88 92 ARG A C 1
ATOM 672 O O . ARG A 1 92 ? -3.921 -5.322 14.258 1.00 90.88 92 ARG A O 1
ATOM 679 N N . ALA A 1 93 ? -4.877 -6.991 15.433 1.00 89.81 93 ALA A N 1
ATOM 680 C CA . ALA A 1 93 ? -3.905 -6.953 16.526 1.00 89.81 93 ALA A CA 1
ATOM 681 C C . ALA A 1 93 ? -2.475 -7.200 16.009 1.00 89.81 93 ALA A C 1
ATOM 683 O O . ALA A 1 93 ? -1.563 -6.427 16.297 1.00 89.81 93 ALA A O 1
ATOM 684 N N . ASP A 1 94 ? -2.288 -8.203 15.144 1.00 92.06 94 ASP A N 1
ATOM 685 C CA . ASP A 1 94 ? -0.989 -8.486 14.523 1.00 92.06 94 ASP A CA 1
ATOM 686 C C . ASP A 1 94 ? -0.484 -7.344 13.617 1.00 92.06 94 ASP A C 1
ATOM 688 O O . ASP A 1 94 ? 0.715 -7.051 13.591 1.00 92.06 94 ASP A O 1
ATOM 692 N N . ILE A 1 95 ? -1.376 -6.653 12.898 1.00 91.81 95 ILE A N 1
ATOM 693 C CA . ILE A 1 95 ? -1.023 -5.455 12.121 1.00 91.81 95 ILE A CA 1
ATOM 694 C C . ILE A 1 95 ? -0.453 -4.367 13.036 1.00 91.81 95 ILE A C 1
ATOM 696 O O . ILE A 1 95 ? 0.645 -3.866 12.774 1.00 91.81 95 ILE A O 1
ATOM 700 N N . LEU A 1 96 ? -1.173 -4.029 14.105 1.00 89.12 96 LEU A N 1
ATOM 701 C CA . LEU A 1 96 ? -0.818 -2.931 15.004 1.00 89.12 96 LEU A CA 1
ATOM 702 C C . LEU A 1 96 ? 0.447 -3.226 15.822 1.00 89.12 96 LEU A C 1
ATOM 704 O O . LEU A 1 96 ? 1.292 -2.344 15.972 1.00 89.12 96 LEU A O 1
ATOM 708 N N . GLU A 1 97 ? 0.613 -4.460 16.301 1.00 88.69 97 GLU A N 1
ATOM 709 C CA . GLU A 1 97 ? 1.705 -4.831 17.210 1.00 88.69 97 GLU A CA 1
ATOM 710 C C . GLU A 1 97 ? 2.959 -5.350 16.500 1.00 88.69 97 GLU A C 1
ATOM 712 O O . GLU A 1 97 ? 4.077 -5.135 16.979 1.00 88.69 97 GLU A O 1
ATOM 717 N N . ASN A 1 98 ? 2.790 -6.048 15.371 1.00 89.75 98 ASN A N 1
ATOM 718 C CA . ASN A 1 98 ? 3.865 -6.792 14.705 1.00 89.75 98 ASN A CA 1
ATOM 719 C C . ASN A 1 98 ? 4.058 -6.398 13.235 1.00 89.75 98 ASN A C 1
ATOM 721 O O . ASN A 1 98 ? 4.927 -6.954 12.564 1.00 89.75 98 ASN A O 1
ATOM 725 N N . GLY A 1 99 ? 3.289 -5.438 12.710 1.00 88.62 99 GLY A N 1
ATOM 726 C CA . GLY A 1 99 ? 3.403 -5.023 11.311 1.00 88.62 99 GLY A CA 1
ATOM 727 C C . GLY A 1 99 ? 2.897 -6.069 10.323 1.00 88.62 99 GLY A C 1
ATOM 728 O O . GLY A 1 99 ? 3.508 -6.246 9.270 1.00 88.62 99 GLY A O 1
ATOM 729 N N . ALA A 1 100 ? 1.800 -6.746 10.665 1.00 92.00 100 ALA A N 1
ATOM 730 C CA . ALA A 1 100 ? 1.082 -7.680 9.796 1.00 92.00 100 ALA A CA 1
ATOM 731 C C . ALA A 1 100 ? 1.885 -8.947 9.458 1.00 92.00 100 ALA A C 1
ATOM 733 O O . ALA A 1 100 ? 1.805 -9.465 8.341 1.00 92.00 100 ALA A O 1
ATOM 734 N N . ARG A 1 101 ? 2.683 -9.439 10.412 1.00 92.25 101 ARG A N 1
ATOM 735 C CA . ARG A 1 101 ? 3.563 -10.604 10.255 1.00 92.25 101 ARG A CA 1
ATOM 736 C C . ARG A 1 101 ? 2.839 -11.822 9.683 1.00 92.25 101 ARG A C 1
ATOM 738 O O . ARG A 1 101 ? 3.419 -12.529 8.864 1.00 92.25 101 ARG A O 1
ATOM 745 N N . GLU A 1 102 ? 1.605 -12.087 10.103 1.00 93.00 102 GLU A N 1
ATOM 746 C CA . GLU A 1 102 ? 0.845 -13.254 9.646 1.00 93.00 102 GLU A CA 1
ATOM 747 C C . GLU A 1 102 ? 0.215 -13.041 8.265 1.00 93.00 102 GLU A C 1
ATOM 749 O O . GLU A 1 102 ? 0.280 -13.926 7.410 1.00 93.00 102 GLU A O 1
ATOM 754 N N . LEU A 1 103 ? -0.344 -11.856 8.005 1.00 91.31 103 LEU A N 1
ATOM 755 C CA . LEU A 1 103 ? -0.980 -11.538 6.721 1.00 91.31 103 LEU A CA 1
ATOM 756 C C . LEU A 1 103 ? 0.040 -11.379 5.579 1.00 91.31 103 LEU A C 1
ATOM 758 O O . LEU A 1 103 ? -0.254 -11.741 4.440 1.00 91.31 103 LEU A O 1
ATOM 762 N N . ARG A 1 104 ? 1.264 -10.925 5.885 1.00 92.25 104 ARG A N 1
ATOM 763 C CA . ARG A 1 104 ? 2.378 -10.787 4.926 1.00 92.25 104 ARG A CA 1
ATOM 764 C C . ARG A 1 104 ? 3.028 -12.120 4.516 1.00 92.25 104 ARG A C 1
ATOM 766 O O . ARG A 1 104 ? 3.949 -12.115 3.706 1.00 92.25 104 ARG A O 1
ATOM 773 N N . LYS A 1 105 ? 2.565 -13.264 5.043 1.00 91.75 105 LYS A N 1
ATOM 774 C CA . LYS A 1 105 ? 2.994 -14.608 4.587 1.00 91.75 105 LYS A CA 1
ATOM 775 C C . LYS A 1 105 ? 2.358 -15.029 3.255 1.00 91.75 105 LYS A C 1
ATOM 777 O O . LYS A 1 105 ? 2.742 -16.053 2.698 1.00 91.75 105 LYS A O 1
ATOM 782 N N . SER A 1 106 ? 1.371 -14.281 2.774 1.00 92.62 106 SER A N 1
ATOM 783 C CA . SER A 1 106 ? 0.737 -14.441 1.460 1.00 92.62 106 SER A CA 1
ATOM 784 C C . SER A 1 106 ? 0.982 -13.213 0.591 1.00 92.62 106 SER A C 1
ATOM 786 O O . SER A 1 106 ? 1.507 -12.215 1.075 1.00 92.62 106 SER A O 1
ATOM 788 N N . ASP A 1 107 ? 0.561 -13.280 -0.668 1.00 96.88 107 ASP A N 1
ATOM 789 C CA . ASP A 1 107 ? 0.582 -12.160 -1.603 1.00 96.88 107 ASP A CA 1
ATOM 790 C C . ASP A 1 107 ? -0.058 -10.910 -0.988 1.00 96.88 107 ASP A C 1
ATOM 792 O O . ASP A 1 107 ? -1.171 -10.962 -0.441 1.00 96.88 107 ASP A O 1
ATOM 796 N N . PHE A 1 108 ? 0.645 -9.785 -1.091 1.00 97.94 108 PHE A N 1
ATOM 797 C CA . PHE A 1 108 ? 0.163 -8.490 -0.632 1.00 97.94 108 PHE A CA 1
ATOM 798 C C . PHE A 1 108 ? 0.778 -7.351 -1.447 1.00 97.94 108 PHE A C 1
ATOM 800 O O . PHE A 1 108 ? 1.832 -7.483 -2.073 1.00 97.94 108 PHE A O 1
ATOM 807 N N . ALA A 1 109 ? 0.118 -6.201 -1.405 1.00 98.44 109 ALA A N 1
ATOM 808 C CA . ALA A 1 109 ? 0.662 -4.953 -1.916 1.00 98.44 109 ALA A CA 1
ATOM 809 C C . ALA A 1 109 ? 0.641 -3.894 -0.813 1.00 98.44 109 ALA A C 1
ATOM 811 O O . ALA A 1 109 ? -0.166 -3.969 0.113 1.00 98.44 109 ALA A O 1
ATOM 812 N N . ALA A 1 110 ? 1.516 -2.898 -0.900 1.00 97.88 110 ALA A N 1
ATOM 813 C CA . ALA A 1 110 ? 1.485 -1.758 0.003 1.00 97.88 110 ALA A CA 1
ATOM 814 C C . ALA A 1 110 ? 1.714 -0.453 -0.754 1.00 97.88 110 ALA A C 1
ATOM 816 O O . ALA A 1 110 ? 2.661 -0.349 -1.529 1.00 97.88 110 ALA A O 1
ATOM 817 N N . LEU A 1 111 ? 0.870 0.544 -0.499 1.00 97.94 111 LEU A N 1
ATOM 818 C CA . LEU A 1 111 ? 1.097 1.923 -0.917 1.00 97.94 111 LEU A CA 1
ATOM 819 C C . LEU A 1 111 ? 1.542 2.738 0.292 1.00 97.94 111 LEU A C 1
ATOM 821 O O . LEU A 1 111 ? 0.897 2.688 1.334 1.00 97.94 111 LEU A O 1
ATOM 825 N N . VAL A 1 112 ? 2.605 3.520 0.147 1.00 96.44 112 VAL A N 1
ATOM 826 C CA . VAL A 1 112 ? 3.003 4.521 1.142 1.00 96.44 112 VAL A CA 1
ATOM 827 C C . VAL A 1 112 ? 2.853 5.895 0.514 1.00 96.44 112 VAL A C 1
ATOM 829 O O . VAL A 1 112 ? 3.595 6.228 -0.409 1.00 96.44 112 VAL A O 1
ATOM 832 N N . LEU A 1 113 ? 1.886 6.672 1.002 1.00 96.75 113 LEU A N 1
ATOM 833 C CA . LEU A 1 113 ? 1.682 8.067 0.618 1.00 96.75 113 LEU A CA 1
ATOM 834 C C . LEU A 1 113 ? 2.475 8.952 1.581 1.00 96.75 113 LEU A C 1
ATOM 836 O O . LEU A 1 113 ? 2.092 9.078 2.741 1.00 96.75 113 LEU A O 1
ATOM 840 N N . PHE A 1 114 ? 3.561 9.560 1.116 1.00 94.50 114 PHE A N 1
ATOM 841 C CA . PHE A 1 114 ? 4.311 10.547 1.893 1.00 94.50 114 PHE A CA 1
ATOM 842 C C . PHE A 1 114 ? 3.629 11.905 1.786 1.00 94.50 114 PHE A C 1
ATOM 844 O O . PHE A 1 114 ? 3.354 12.379 0.677 1.00 94.50 114 PHE A O 1
ATOM 851 N N . LEU A 1 115 ? 3.365 12.518 2.934 1.00 92.94 115 LEU A N 1
ATOM 852 C CA . LEU A 1 115 ? 2.598 13.747 3.056 1.00 92.94 115 LEU A CA 1
ATOM 853 C C . LEU A 1 115 ? 3.501 14.940 3.378 1.00 92.94 115 LEU A C 1
ATOM 855 O O . LEU A 1 115 ? 4.508 14.810 4.075 1.00 92.94 115 LEU A O 1
ATOM 859 N N . ASP A 1 116 ? 3.122 16.119 2.888 1.00 90.19 116 ASP A N 1
ATOM 860 C CA . ASP A 1 116 ? 3.655 17.384 3.393 1.00 90.19 116 ASP A CA 1
ATOM 861 C C . ASP A 1 116 ? 2.889 17.888 4.628 1.00 90.19 116 ASP A C 1
ATOM 863 O O . ASP A 1 116 ? 1.926 17.278 5.095 1.00 90.19 116 ASP A O 1
ATOM 867 N N . THR A 1 117 ? 3.297 19.050 5.141 1.00 87.50 117 THR A N 1
ATOM 868 C CA . THR A 1 117 ? 2.684 19.698 6.311 1.00 87.50 117 THR A CA 1
ATOM 869 C C . THR A 1 117 ? 1.224 20.117 6.106 1.00 87.50 117 THR A C 1
ATOM 871 O O . THR A 1 117 ? 0.548 20.428 7.079 1.00 87.50 117 THR A O 1
ATOM 874 N N . ASN A 1 118 ? 0.724 20.133 4.865 1.00 89.75 118 ASN A N 1
ATOM 875 C CA . ASN A 1 118 ? -0.677 20.398 4.518 1.00 89.75 118 ASN A CA 1
ATOM 876 C C . ASN A 1 118 ? -1.433 19.100 4.169 1.00 89.75 118 ASN A C 1
ATOM 878 O O . ASN A 1 118 ? -2.474 19.143 3.502 1.00 89.75 118 ASN A O 1
ATOM 882 N N . HIS A 1 119 ? -0.883 17.945 4.561 1.00 90.19 119 HIS A N 1
ATOM 883 C CA . HIS A 1 119 ? -1.370 16.602 4.249 1.00 90.19 119 HIS A CA 1
ATOM 884 C C . HIS A 1 119 ? -1.518 16.311 2.748 1.00 90.19 119 HIS A C 1
ATOM 886 O O . HIS A 1 119 ? -2.297 15.437 2.360 1.00 90.19 119 HIS A O 1
ATOM 892 N N . GLN A 1 120 ? -0.785 17.021 1.887 1.00 92.94 120 GLN A N 1
ATOM 893 C CA . GLN A 1 120 ? -0.774 16.751 0.452 1.00 92.94 120 GLN A CA 1
ATOM 894 C C . GLN A 1 120 ? 0.236 15.658 0.126 1.00 92.94 120 GLN A C 1
ATOM 896 O O . GLN A 1 120 ? 1.350 15.654 0.647 1.00 92.94 120 GLN A O 1
ATOM 901 N N .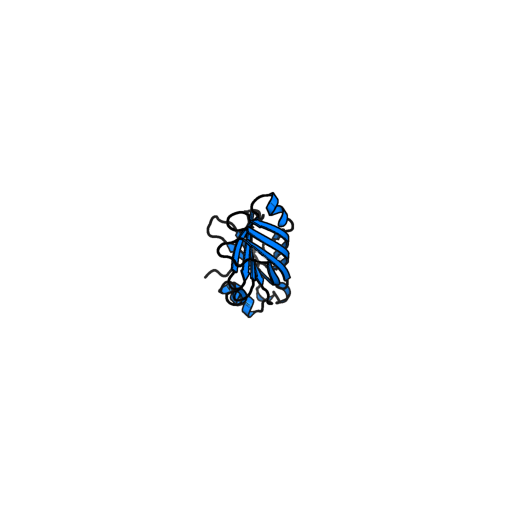 VAL A 1 121 ? -0.132 14.756 -0.783 1.00 95.38 121 VAL A N 1
ATOM 902 C CA . VAL A 1 121 ? 0.756 13.684 -1.244 1.00 95.38 121 VAL A CA 1
ATOM 903 C C . VAL A 1 121 ? 1.907 14.280 -2.058 1.00 95.38 121 VAL A C 1
ATOM 905 O O . VAL A 1 121 ? 1.685 14.960 -3.061 1.00 95.38 121 VAL A O 1
ATOM 908 N N . ARG A 1 122 ? 3.145 14.007 -1.641 1.00 95.06 122 ARG A N 1
ATOM 909 C CA . ARG A 1 122 ? 4.377 14.435 -2.329 1.00 95.06 122 ARG A CA 1
ATOM 910 C C . ARG A 1 122 ? 5.122 13.299 -2.995 1.00 95.06 122 ARG A C 1
ATOM 912 O O . ARG A 1 122 ? 5.807 13.517 -3.988 1.00 95.06 122 ARG A O 1
ATOM 919 N N . GLN A 1 123 ? 4.971 12.095 -2.466 1.00 95.88 123 GLN A N 1
ATOM 920 C CA . GLN A 1 123 ? 5.574 10.905 -3.029 1.00 95.88 123 GLN A CA 1
ATOM 921 C C . GLN A 1 123 ? 4.692 9.700 -2.732 1.00 95.88 123 GLN A C 1
ATOM 923 O O . GLN A 1 123 ? 4.059 9.630 -1.679 1.00 95.88 123 GLN A O 1
ATOM 928 N N . VAL A 1 124 ? 4.673 8.742 -3.651 1.00 97.50 124 VAL A N 1
ATOM 929 C CA . VAL A 1 124 ? 4.019 7.455 -3.462 1.00 97.50 124 VAL A CA 1
ATOM 930 C C . VAL A 1 124 ? 4.987 6.335 -3.776 1.00 97.50 124 VAL A C 1
ATOM 932 O O . VAL A 1 124 ? 5.519 6.258 -4.886 1.00 97.50 124 VAL A O 1
ATOM 935 N N . ASN A 1 125 ? 5.166 5.439 -2.811 1.00 97.56 125 ASN A N 1
ATOM 936 C CA . ASN A 1 125 ? 5.857 4.177 -3.030 1.00 97.56 125 ASN A CA 1
ATOM 937 C C . ASN A 1 125 ? 4.838 3.044 -3.125 1.00 97.56 125 ASN A C 1
ATOM 939 O O . ASN A 1 125 ? 3.891 3.000 -2.344 1.00 97.56 125 ASN A O 1
ATOM 943 N N . LEU A 1 126 ? 5.059 2.120 -4.055 1.00 98.31 126 LEU A N 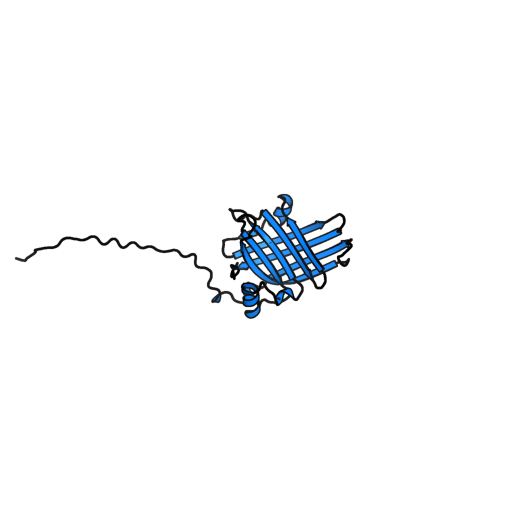1
ATOM 944 C CA . LEU A 1 126 ? 4.313 0.877 -4.190 1.00 98.31 126 LEU A CA 1
ATOM 945 C C . LEU A 1 126 ? 5.263 -0.297 -3.966 1.00 98.31 126 LEU A C 1
ATOM 947 O O . LEU A 1 126 ? 6.283 -0.412 -4.646 1.00 98.31 126 LEU A O 1
ATOM 951 N N . SER A 1 127 ? 4.889 -1.175 -3.045 1.00 98.06 127 SER A N 1
ATOM 952 C CA . SER A 1 127 ? 5.480 -2.495 -2.866 1.00 98.06 127 SER A CA 1
ATOM 953 C C . SER A 1 127 ? 4.510 -3.554 -3.379 1.00 98.06 127 SER A C 1
ATOM 955 O O . SER A 1 127 ? 3.341 -3.557 -3.001 1.00 98.06 127 SER A O 1
ATOM 957 N N . TYR A 1 128 ? 5.004 -4.460 -4.210 1.00 98.06 128 TYR A N 1
ATOM 958 C CA . TYR A 1 128 ? 4.302 -5.625 -4.733 1.00 98.06 128 TYR A CA 1
ATOM 959 C C . TYR A 1 128 ? 5.049 -6.875 -4.273 1.00 98.06 128 TYR A C 1
ATOM 961 O O . TYR A 1 128 ? 6.234 -7.026 -4.585 1.00 98.06 128 TYR A O 1
ATOM 969 N N . VAL A 1 129 ? 4.384 -7.745 -3.510 1.00 97.12 129 VAL A N 1
ATOM 970 C CA . VAL A 1 129 ? 5.021 -8.901 -2.874 1.00 97.12 129 VAL A CA 1
ATOM 971 C C . VAL A 1 129 ? 4.219 -10.162 -3.149 1.00 97.12 129 VAL A C 1
ATOM 973 O O . VAL A 1 129 ? 3.066 -10.283 -2.745 1.00 97.12 129 VAL A O 1
ATOM 976 N N . VAL A 1 130 ? 4.869 -11.117 -3.803 1.00 94.62 130 VAL A N 1
ATOM 977 C CA . VAL A 1 130 ? 4.407 -12.498 -3.985 1.00 94.62 130 VAL A CA 1
ATOM 978 C C . VAL A 1 130 ? 5.569 -13.440 -3.638 1.00 94.62 130 VAL A C 1
ATOM 980 O O . VAL A 1 130 ? 6.726 -13.008 -3.648 1.00 94.62 130 VAL A O 1
ATOM 983 N N . PRO A 1 131 ? 5.334 -14.722 -3.314 1.00 87.69 131 PRO A N 1
ATOM 984 C CA . PRO A 1 131 ? 6.403 -15.666 -3.014 1.00 87.69 131 PRO A CA 1
ATOM 985 C C . PRO A 1 131 ? 7.525 -15.649 -4.064 1.00 87.69 131 PRO A C 1
ATOM 987 O O . PRO A 1 131 ? 7.308 -15.920 -5.243 1.00 87.69 131 PRO A O 1
ATOM 990 N N . GLY A 1 132 ? 8.741 -15.315 -3.621 1.00 86.44 132 GLY A N 1
ATOM 991 C CA . GLY A 1 132 ? 9.929 -15.231 -4.476 1.00 86.44 132 GLY A CA 1
ATOM 992 C C . GLY A 1 132 ? 10.053 -13.952 -5.312 1.00 86.44 132 GLY A C 1
ATOM 993 O O . GLY A 1 132 ? 10.959 -13.863 -6.135 1.00 86.44 132 GLY A O 1
ATOM 994 N N . THR A 1 133 ? 9.177 -12.958 -5.150 1.00 90.12 133 THR A N 1
ATOM 995 C CA . THR A 1 133 ? 9.257 -11.680 -5.873 1.00 90.12 133 THR A CA 1
ATOM 996 C C . THR A 1 133 ? 8.782 -10.523 -5.002 1.00 90.12 133 THR A C 1
ATOM 998 O O . THR A 1 133 ? 7.616 -10.441 -4.626 1.00 90.12 133 THR A O 1
ATOM 1001 N N . THR A 1 134 ? 9.694 -9.589 -4.745 1.00 94.62 134 THR A N 1
ATOM 1002 C CA . THR A 1 134 ? 9.404 -8.310 -4.095 1.00 94.62 134 THR A CA 1
ATOM 1003 C C . THR A 1 134 ? 9.853 -7.197 -5.021 1.00 94.62 134 THR A C 1
ATOM 1005 O O . THR A 1 134 ? 11.033 -7.104 -5.350 1.00 94.62 134 THR A O 1
ATOM 1008 N N . VAL A 1 135 ? 8.923 -6.335 -5.417 1.00 95.69 135 VAL A N 1
ATOM 1009 C CA . VAL A 1 135 ? 9.217 -5.126 -6.188 1.00 95.69 135 VAL A CA 1
ATOM 1010 C C . VAL A 1 135 ? 8.746 -3.932 -5.378 1.00 95.69 135 VAL A C 1
ATOM 1012 O O . VAL A 1 135 ? 7.562 -3.823 -5.085 1.00 95.69 135 VAL A O 1
ATOM 1015 N N . ALA A 1 136 ? 9.662 -3.036 -5.021 1.00 96.12 136 ALA A N 1
ATOM 1016 C CA . ALA A 1 136 ? 9.345 -1.773 -4.364 1.00 96.12 136 ALA A CA 1
ATOM 1017 C C . ALA A 1 136 ? 9.832 -0.614 -5.235 1.00 96.12 136 ALA A C 1
ATOM 1019 O O . ALA A 1 136 ? 10.999 -0.597 -5.640 1.00 96.12 136 ALA A O 1
ATOM 1020 N N . ARG A 1 137 ? 8.941 0.331 -5.549 1.00 96.62 137 ARG A N 1
ATOM 1021 C CA . ARG A 1 137 ? 9.226 1.477 -6.422 1.00 96.62 137 ARG A CA 1
ATOM 1022 C C . ARG A 1 137 ? 8.552 2.746 -5.940 1.00 96.62 137 ARG A C 1
ATOM 1024 O O . ARG A 1 137 ? 7.415 2.709 -5.481 1.00 96.62 137 ARG A O 1
ATOM 1031 N N . THR A 1 138 ? 9.224 3.876 -6.129 1.00 96.81 138 THR A N 1
ATOM 1032 C CA . THR A 1 138 ? 8.576 5.189 -6.113 1.00 96.81 138 THR A CA 1
ATOM 1033 C C . THR A 1 138 ? 7.792 5.349 -7.413 1.00 96.81 138 THR A C 1
ATOM 1035 O O . THR A 1 138 ? 8.377 5.585 -8.467 1.00 96.81 138 THR A O 1
ATOM 1038 N N . VAL A 1 139 ? 6.471 5.185 -7.346 1.00 97.69 139 VAL A N 1
ATOM 1039 C CA . VAL A 1 139 ? 5.581 5.204 -8.521 1.00 97.69 139 VAL A CA 1
ATOM 1040 C C . VAL A 1 139 ? 5.041 6.593 -8.848 1.00 97.69 139 VAL A C 1
ATOM 1042 O O . VAL A 1 139 ? 4.573 6.812 -9.960 1.00 97.69 139 VAL A O 1
ATOM 1045 N N . ALA A 1 140 ? 5.121 7.534 -7.904 1.00 97.56 140 ALA A N 1
ATOM 1046 C CA . ALA A 1 140 ? 4.823 8.938 -8.149 1.00 97.56 140 ALA A CA 1
ATOM 1047 C C . ALA A 1 140 ? 5.673 9.845 -7.258 1.00 97.56 140 ALA A C 1
ATOM 1049 O O . ALA A 1 140 ? 5.780 9.619 -6.056 1.00 97.56 140 ALA A O 1
ATOM 1050 N N . TRP A 1 141 ? 6.260 10.883 -7.845 1.00 95.56 141 TRP A N 1
ATOM 1051 C CA . TRP A 1 141 ? 6.977 11.947 -7.122 1.00 95.56 141 TRP A CA 1
ATOM 1052 C C . TRP A 1 141 ? 7.006 13.258 -7.913 1.00 95.56 141 TRP A C 1
ATOM 1054 O O . TRP A 1 141 ? 7.099 14.338 -7.333 1.00 95.56 141 TRP A O 1
ATOM 1064 N N . LYS A 1 142 ? 6.885 13.182 -9.244 1.00 96.31 142 LYS A N 1
ATOM 1065 C CA . LYS A 1 142 ? 6.701 14.354 -10.097 1.00 96.31 142 LYS A CA 1
ATOM 1066 C C . LYS A 1 142 ? 5.234 14.787 -10.122 1.00 96.31 142 LYS A C 1
ATOM 1068 O O . LYS A 1 142 ? 4.348 13.938 -9.972 1.00 96.31 142 LYS A O 1
ATOM 1073 N N . PRO A 1 143 ? 4.943 16.078 -10.364 1.00 95.50 143 PRO A N 1
ATOM 1074 C CA . PRO A 1 143 ? 3.571 16.580 -10.428 1.00 95.50 143 PRO A CA 1
ATOM 1075 C C . PRO A 1 143 ? 2.664 15.797 -11.386 1.00 95.50 143 PRO A C 1
ATOM 1077 O O . PRO A 1 143 ? 1.497 15.565 -11.080 1.00 95.50 143 PRO A O 1
ATOM 1080 N N . GLU A 1 144 ? 3.185 15.368 -12.536 1.00 96.12 144 GLU A N 1
ATOM 1081 C CA . GLU A 1 144 ? 2.443 14.598 -13.531 1.00 96.12 144 GLU A CA 1
ATOM 1082 C C . GLU A 1 144 ? 2.021 13.210 -13.046 1.00 96.12 144 GLU A C 1
ATOM 1084 O O . GLU A 1 144 ? 0.895 12.794 -13.334 1.00 96.12 144 GLU A O 1
ATOM 1089 N N . ASP A 1 145 ? 2.878 12.541 -12.277 1.00 96.19 145 ASP A N 1
ATOM 1090 C CA . ASP A 1 145 ? 2.617 11.215 -11.722 1.00 96.19 145 ASP A CA 1
ATOM 1091 C C . ASP A 1 145 ? 1.653 11.315 -10.537 1.00 96.19 145 ASP A C 1
ATOM 1093 O O . ASP A 1 145 ? 0.716 10.527 -10.411 1.00 96.19 145 ASP A O 1
ATOM 1097 N N . LEU A 1 146 ? 1.820 12.348 -9.703 1.00 97.50 146 LEU A N 1
ATOM 1098 C CA . LEU A 1 146 ? 0.964 12.609 -8.543 1.00 97.50 146 LEU A CA 1
ATOM 1099 C C . LEU A 1 146 ? -0.501 12.861 -8.930 1.00 97.50 146 LEU A C 1
ATOM 1101 O O . LEU A 1 146 ? -1.395 12.597 -8.126 1.00 97.50 146 LEU A O 1
ATOM 1105 N N . ARG A 1 147 ? -0.791 13.275 -10.174 1.00 96.69 147 ARG A N 1
ATOM 1106 C CA . ARG A 1 147 ? -2.178 13.377 -10.670 1.00 96.69 147 ARG A CA 1
ATOM 1107 C C . ARG A 1 147 ? -2.937 12.052 -10.597 1.00 96.69 147 ARG A C 1
ATOM 1109 O O . ARG A 1 147 ? -4.154 12.079 -10.409 1.00 96.69 147 ARG A O 1
ATOM 1116 N N . GLN A 1 148 ? -2.244 10.912 -10.684 1.00 97.25 148 GLN A N 1
ATOM 1117 C CA . GLN A 1 148 ? -2.848 9.582 -10.527 1.00 97.25 148 GLN A CA 1
ATOM 1118 C C . GLN A 1 148 ? -3.444 9.381 -9.120 1.00 97.25 148 GLN A C 1
ATOM 1120 O O . GLN A 1 148 ? -4.319 8.537 -8.941 1.00 97.25 148 GLN A O 1
ATOM 1125 N N . PHE A 1 149 ? -3.027 10.185 -8.137 1.00 97.56 149 PHE A N 1
ATOM 1126 C CA . PHE A 1 149 ? -3.483 10.166 -6.744 1.00 97.56 149 PHE A CA 1
ATOM 1127 C C . PHE A 1 149 ? -4.318 11.404 -6.372 1.00 97.56 149 PHE A C 1
ATOM 1129 O O . PHE A 1 149 ? -4.538 11.672 -5.199 1.00 97.56 149 PHE A O 1
ATOM 1136 N N . SER A 1 150 ? -4.814 12.161 -7.357 1.00 94.94 150 SER A N 1
ATOM 1137 C CA . SER A 1 150 ? -5.553 13.415 -7.123 1.00 94.94 150 SER A CA 1
ATOM 1138 C C . SER A 1 150 ? -6.901 13.242 -6.412 1.00 94.94 150 SER A C 1
ATOM 1140 O O . SER A 1 150 ? -7.355 14.163 -5.737 1.00 94.94 150 SER A O 1
ATOM 1142 N N . ASN A 1 151 ? -7.541 12.071 -6.514 1.00 97.12 151 ASN A N 1
ATOM 1143 C CA . ASN A 1 151 ? -8.765 11.755 -5.768 1.00 97.12 151 ASN A CA 1
ATOM 1144 C C . ASN A 1 151 ? -8.432 11.101 -4.416 1.00 97.12 151 ASN A C 1
ATOM 1146 O O . ASN A 1 151 ? -8.849 9.981 -4.107 1.00 97.12 151 ASN A O 1
ATOM 1150 N N . TYR A 1 152 ? -7.617 11.821 -3.652 1.00 97.06 152 TYR A N 1
ATOM 1151 C CA . TYR A 1 152 ? -7.179 11.510 -2.300 1.00 97.06 152 TYR A CA 1
ATOM 1152 C C . TYR A 1 152 ? -7.767 12.540 -1.333 1.00 97.06 152 TYR A C 1
ATOM 1154 O O . TYR A 1 152 ? -7.771 13.738 -1.623 1.00 97.06 152 TYR A O 1
ATOM 1162 N N . LYS A 1 153 ? -8.238 12.084 -0.171 1.00 97.50 153 LYS A N 1
ATOM 1163 C CA . LYS A 1 153 ? -8.600 12.939 0.963 1.00 97.50 153 LYS A CA 1
ATOM 1164 C C . LYS A 1 153 ? -8.230 12.251 2.268 1.00 97.50 153 LYS A C 1
ATOM 1166 O O . LYS A 1 153 ? -8.563 11.085 2.465 1.00 97.50 153 LYS A O 1
ATOM 1171 N N . PHE A 1 154 ? -7.616 13.004 3.168 1.00 95.31 154 PHE A N 1
ATOM 1172 C CA . PHE A 1 154 ? -7.323 12.571 4.526 1.00 95.31 154 PHE A CA 1
ATOM 1173 C C . PHE A 1 154 ? -7.744 13.663 5.503 1.00 95.31 154 PHE A C 1
ATOM 1175 O O . PHE A 1 154 ? -7.332 14.813 5.364 1.00 95.31 154 PHE A O 1
ATOM 1182 N N . ASP A 1 155 ? -8.586 13.303 6.468 1.00 92.31 155 ASP A N 1
ATOM 1183 C CA . ASP A 1 155 ? -9.145 14.228 7.464 1.00 92.31 155 ASP A CA 1
ATOM 1184 C C . ASP A 1 155 ? -8.508 14.077 8.859 1.00 92.31 155 ASP A C 1
ATOM 1186 O O . ASP A 1 155 ? -9.027 14.600 9.845 1.00 92.31 155 ASP A O 1
ATOM 1190 N N . GLY A 1 156 ? -7.391 13.348 8.956 1.00 90.12 156 GLY A N 1
ATOM 1191 C CA . GLY A 1 156 ? -6.753 12.992 10.225 1.00 90.12 156 GLY A CA 1
ATOM 1192 C C . GLY A 1 156 ? -7.260 11.678 10.830 1.00 90.12 156 GLY A C 1
ATOM 1193 O O . GLY A 1 156 ? -6.600 11.129 11.705 1.00 90.12 156 GLY A O 1
ATOM 1194 N N . LYS A 1 157 ? -8.402 11.144 10.375 1.00 91.94 157 LYS A N 1
ATOM 1195 C CA . LYS A 1 157 ? -9.024 9.925 10.928 1.00 91.94 157 LYS A CA 1
ATOM 1196 C C . LYS A 1 157 ? -9.365 8.882 9.876 1.00 91.94 157 LYS A C 1
ATOM 1198 O O . LYS A 1 157 ? -9.351 7.689 10.171 1.00 91.94 157 LYS A O 1
ATOM 1203 N N . ARG A 1 158 ? -9.711 9.306 8.665 1.00 95.06 158 ARG A N 1
ATOM 1204 C CA . ARG A 1 158 ? -10.083 8.440 7.550 1.00 95.06 158 ARG A CA 1
ATOM 1205 C C . ARG A 1 158 ? -9.354 8.849 6.289 1.00 95.06 158 ARG A C 1
ATOM 1207 O O . ARG A 1 158 ? -9.180 10.030 5.996 1.00 95.06 158 ARG A O 1
ATOM 1214 N N . LEU A 1 159 ? -8.976 7.836 5.526 1.00 97.06 159 LEU A N 1
ATOM 1215 C CA . LEU A 1 159 ? -8.393 7.972 4.209 1.00 97.06 159 LEU A CA 1
ATOM 1216 C C . LEU A 1 159 ? -9.428 7.580 3.160 1.00 97.06 159 LEU A C 1
ATOM 1218 O O . LEU A 1 159 ? -9.867 6.431 3.123 1.00 97.06 159 LEU A O 1
ATOM 1222 N N . LEU A 1 160 ? -9.750 8.512 2.268 1.00 98.00 160 LEU A N 1
ATOM 1223 C CA . LEU A 1 160 ? -10.409 8.237 1.000 1.00 98.00 160 LEU A CA 1
ATOM 1224 C C . LEU A 1 160 ? -9.370 8.279 -0.120 1.00 98.00 160 LEU A C 1
ATOM 1226 O O . LEU A 1 160 ? -8.669 9.275 -0.286 1.00 98.00 160 LEU A O 1
ATOM 1230 N N . LEU A 1 161 ? -9.286 7.206 -0.901 1.00 98.25 161 LEU A N 1
ATOM 1231 C CA . LEU A 1 161 ? -8.386 7.121 -2.044 1.00 98.25 161 LEU A CA 1
ATOM 1232 C C . LEU A 1 161 ? -9.063 6.371 -3.186 1.00 98.25 161 LEU A C 1
ATOM 1234 O O . LEU A 1 161 ? -9.398 5.195 -3.053 1.00 98.25 161 LEU A O 1
ATOM 1238 N N . LYS A 1 162 ? -9.193 7.036 -4.334 1.00 98.44 162 LYS A N 1
ATOM 1239 C CA . LYS A 1 162 ? -9.537 6.402 -5.607 1.00 98.44 162 LYS A CA 1
ATOM 1240 C C . LYS A 1 162 ? -8.438 6.693 -6.617 1.00 98.44 162 LYS A C 1
ATOM 1242 O O . LYS A 1 162 ? -8.272 7.831 -7.044 1.00 98.44 162 LYS A O 1
ATOM 1247 N N . SER A 1 163 ? -7.689 5.672 -7.007 1.00 98.50 163 SER A N 1
ATOM 1248 C CA . SER A 1 163 ? -6.558 5.824 -7.919 1.00 98.50 163 SER A CA 1
ATOM 1249 C C . SER A 1 163 ? -6.479 4.642 -8.870 1.00 98.50 163 SER A C 1
ATOM 1251 O O . SER A 1 163 ? -6.605 3.489 -8.465 1.00 98.50 163 SER A O 1
ATOM 1253 N N . LYS A 1 164 ? -6.269 4.945 -10.148 1.00 98.50 164 LYS A N 1
ATOM 1254 C CA . LYS A 1 164 ? -5.908 3.973 -11.173 1.00 98.50 164 LYS A CA 1
ATOM 1255 C C . LYS A 1 164 ? -4.672 4.495 -11.871 1.00 98.50 164 LYS A C 1
ATOM 1257 O O . LYS A 1 164 ? -4.675 5.640 -12.325 1.00 98.50 164 LYS A O 1
ATOM 1262 N N . GLY A 1 165 ? -3.638 3.674 -11.937 1.00 97.69 165 GLY A N 1
ATOM 1263 C CA . GLY A 1 165 ? -2.339 4.142 -12.378 1.00 97.69 165 GLY A CA 1
ATOM 1264 C C . GLY A 1 165 ? -1.470 3.072 -13.002 1.00 97.69 165 GLY A C 1
ATOM 1265 O O . GLY A 1 165 ? -1.771 1.877 -12.956 1.00 97.69 165 GLY A O 1
ATOM 1266 N N . LEU A 1 166 ? -0.405 3.549 -13.634 1.00 97.62 166 LEU A N 1
ATOM 1267 C CA . LEU A 1 166 ? 0.591 2.747 -14.324 1.00 97.62 166 LEU A CA 1
ATOM 1268 C C . LEU A 1 166 ? 1.957 3.397 -14.124 1.00 97.62 166 LEU A C 1
ATOM 1270 O O . LEU A 1 166 ? 2.148 4.582 -14.394 1.00 97.62 166 LEU A O 1
ATOM 1274 N N . TYR A 1 167 ? 2.912 2.579 -13.718 1.00 97.69 167 TYR A N 1
ATOM 1275 C CA . TYR A 1 167 ? 4.326 2.886 -13.653 1.00 97.69 167 TYR A CA 1
ATOM 1276 C C . TYR A 1 167 ? 5.069 1.951 -14.606 1.00 97.69 167 TYR A C 1
ATOM 1278 O O . TYR A 1 167 ? 4.819 0.744 -14.627 1.00 97.69 167 TYR A O 1
ATOM 1286 N N . ASN A 1 168 ? 5.978 2.511 -15.399 1.00 96.00 168 ASN A N 1
ATOM 1287 C CA . ASN A 1 168 ? 6.840 1.749 -16.291 1.00 96.00 168 ASN A CA 1
ATOM 1288 C C . ASN A 1 168 ? 8.290 2.028 -15.918 1.00 96.00 168 ASN A C 1
ATOM 1290 O O . ASN A 1 168 ? 8.680 3.185 -15.767 1.00 96.00 168 ASN A O 1
ATOM 1294 N N . GLU A 1 169 ? 9.079 0.970 -15.841 1.00 93.56 169 GLU A N 1
ATOM 1295 C CA . GLU A 1 169 ? 10.521 1.050 -15.696 1.00 93.56 169 GLU A CA 1
ATOM 1296 C C . GLU A 1 169 ? 11.182 0.483 -16.945 1.00 93.56 169 GLU A C 1
ATOM 1298 O O . GLU A 1 169 ? 10.744 -0.523 -17.513 1.00 93.56 169 GLU A O 1
ATOM 1303 N N . SER A 1 170 ? 12.227 1.167 -17.385 1.00 87.94 170 SER A N 1
ATOM 1304 C CA . SER A 1 170 ? 13.035 0.794 -18.536 1.00 87.94 170 SER A CA 1
ATOM 1305 C C . SER A 1 170 ? 14.505 0.861 -18.155 1.00 87.94 170 SER A C 1
ATOM 1307 O O . SER A 1 170 ? 14.906 1.784 -17.448 1.00 87.94 170 SER A O 1
ATOM 1309 N N . GLY A 1 171 ? 15.310 -0.057 -18.679 1.00 87.62 171 GLY A N 1
ATOM 1310 C CA . GLY A 1 171 ? 16.737 -0.152 -18.388 1.00 87.62 171 GLY A CA 1
ATOM 1311 C C . GLY A 1 171 ? 17.112 -1.592 -18.067 1.00 87.62 171 GLY A C 1
ATOM 1312 O O . GLY A 1 171 ? 16.646 -2.513 -18.744 1.00 87.62 171 GLY A O 1
ATOM 1313 N N . ASP A 1 172 ? 17.929 -1.766 -17.029 1.00 83.31 172 ASP A N 1
ATOM 1314 C CA . ASP A 1 172 ? 18.381 -3.078 -16.547 1.00 83.31 172 ASP A CA 1
ATOM 1315 C C . ASP A 1 172 ? 17.229 -3.942 -16.012 1.00 83.31 172 ASP A C 1
ATOM 1317 O O . ASP A 1 172 ? 17.259 -5.168 -16.138 1.00 83.31 172 ASP A O 1
ATOM 1321 N N . GLU A 1 173 ? 16.197 -3.297 -15.464 1.00 88.00 173 GLU A N 1
ATOM 1322 C CA . GLU A 1 173 ? 14.910 -3.911 -15.156 1.00 88.00 173 GLU A CA 1
ATOM 1323 C C . GLU A 1 173 ? 13.828 -3.282 -16.037 1.00 88.00 173 GLU A C 1
ATOM 1325 O O . GLU A 1 173 ? 13.624 -2.070 -16.063 1.00 88.00 173 GLU A O 1
ATOM 1330 N N . GLN A 1 174 ? 13.138 -4.126 -16.794 1.00 94.69 174 GLN A N 1
ATOM 1331 C CA . GLN A 1 174 ? 12.001 -3.770 -17.625 1.00 94.69 174 GLN A CA 1
ATOM 1332 C C . GLN A 1 174 ? 10.757 -4.349 -16.977 1.00 94.69 174 GLN A C 1
ATOM 1334 O O . GLN A 1 174 ? 10.461 -5.542 -17.118 1.00 94.69 174 GLN A O 1
ATOM 1339 N N . LEU A 1 175 ? 10.033 -3.500 -16.257 1.00 95.81 175 LEU A N 1
ATOM 1340 C CA . LEU A 1 175 ? 8.811 -3.891 -15.576 1.00 95.81 175 LEU A CA 1
ATOM 1341 C C . LEU A 1 175 ? 7.706 -2.854 -15.740 1.00 95.81 175 LEU A C 1
ATOM 1343 O O . LEU A 1 175 ? 7.944 -1.677 -16.013 1.00 95.81 175 LEU A O 1
ATOM 1347 N N . LYS A 1 176 ? 6.472 -3.318 -15.570 1.00 97.69 176 LYS A N 1
ATOM 1348 C CA . LYS A 1 176 ? 5.273 -2.487 -15.512 1.00 97.69 176 LYS A CA 1
ATOM 1349 C C . LYS A 1 176 ? 4.506 -2.828 -14.251 1.00 97.69 176 LYS A C 1
ATOM 1351 O O . LYS A 1 176 ? 4.202 -3.996 -14.026 1.00 97.69 176 LYS A O 1
ATOM 1356 N N . LEU A 1 177 ? 4.186 -1.812 -13.463 1.00 98.06 177 LEU A N 1
ATOM 1357 C CA . LEU A 1 177 ? 3.320 -1.910 -12.296 1.00 98.06 177 LEU A CA 1
ATOM 1358 C C . LEU A 1 177 ? 2.046 -1.133 -12.582 1.00 98.06 177 LEU A C 1
ATOM 1360 O O . LEU A 1 177 ? 2.114 0.051 -12.896 1.00 98.06 177 LEU A O 1
ATOM 1364 N N . SER A 1 178 ? 0.889 -1.767 -12.448 1.00 98.56 178 SER A N 1
ATOM 1365 C CA . SER A 1 178 ? -0.393 -1.068 -12.490 1.00 98.56 178 SER A CA 1
ATOM 1366 C C . SER A 1 178 ? -1.197 -1.335 -11.232 1.00 98.56 178 SER A C 1
ATOM 1368 O O . SER A 1 178 ? -1.020 -2.362 -10.571 1.00 98.56 178 SER A O 1
ATOM 1370 N N . TRP A 1 179 ? -2.058 -0.385 -10.887 1.00 98.75 179 TRP A N 1
ATOM 1371 C CA . TRP A 1 179 ? -2.934 -0.490 -9.732 1.00 98.75 179 TRP A CA 1
ATOM 1372 C C . TRP A 1 179 ? -4.310 0.091 -10.031 1.00 98.75 179 TRP A C 1
ATOM 1374 O O . TRP A 1 179 ? -4.462 1.021 -10.825 1.00 98.75 179 TRP A O 1
ATOM 1384 N N . GLU A 1 180 ? -5.308 -0.440 -9.340 1.00 98.75 180 GLU A N 1
ATOM 1385 C CA . GLU A 1 180 ? -6.652 0.107 -9.250 1.00 98.75 180 GLU A CA 1
ATOM 1386 C C . GLU A 1 180 ? -7.123 -0.030 -7.803 1.00 98.75 180 GLU A C 1
ATOM 1388 O O . GLU A 1 180 ? -7.292 -1.137 -7.293 1.00 98.75 180 GLU A O 1
ATOM 1393 N N . VAL A 1 181 ? -7.290 1.106 -7.128 1.00 98.38 181 VAL A N 1
ATOM 1394 C CA . VAL A 1 181 ? -7.675 1.195 -5.719 1.00 98.38 181 VAL A CA 1
ATOM 1395 C C . VAL A 1 181 ? -8.884 2.112 -5.571 1.00 98.38 181 VAL A C 1
ATOM 1397 O O . VAL A 1 181 ? -8.972 3.166 -6.207 1.00 98.38 181 VAL A O 1
ATOM 1400 N N . ASN A 1 182 ? -9.818 1.717 -4.713 1.00 97.81 182 ASN A N 1
ATOM 1401 C CA . ASN A 1 182 ? -10.950 2.536 -4.305 1.00 97.81 182 ASN A CA 1
ATOM 1402 C C . ASN A 1 182 ? -11.310 2.197 -2.857 1.00 97.81 182 ASN A C 1
ATOM 1404 O O . ASN A 1 182 ? -11.840 1.120 -2.576 1.00 97.81 182 ASN A O 1
ATOM 1408 N N . LEU A 1 183 ? -10.983 3.096 -1.935 1.00 97.12 183 LEU A N 1
ATOM 1409 C CA . LEU A 1 183 ? -11.111 2.846 -0.508 1.00 97.12 183 LEU A CA 1
ATOM 1410 C C . LEU A 1 183 ? -11.572 4.084 0.260 1.00 97.12 183 LEU A C 1
ATOM 1412 O O . LEU A 1 183 ? -11.347 5.223 -0.152 1.00 97.12 183 LEU A O 1
ATOM 1416 N N . ASN A 1 184 ? -12.218 3.819 1.392 1.00 96.75 184 ASN A N 1
ATOM 1417 C CA . ASN A 1 184 ? -12.576 4.781 2.426 1.00 96.75 184 ASN A CA 1
ATOM 1418 C C . ASN A 1 184 ? -12.407 4.079 3.777 1.00 96.75 184 ASN A C 1
ATOM 1420 O O . ASN A 1 184 ? -13.337 3.425 4.247 1.00 96.75 184 ASN A O 1
ATOM 1424 N N . LEU A 1 185 ? -11.219 4.174 4.370 1.00 96.25 185 LEU A N 1
ATOM 1425 C CA . LEU A 1 185 ? -10.825 3.365 5.524 1.00 96.25 185 LEU A CA 1
ATOM 1426 C C . LEU A 1 185 ? -10.453 4.242 6.723 1.00 96.25 185 LEU A C 1
ATOM 1428 O O . LEU A 1 185 ? -9.901 5.329 6.525 1.00 96.25 185 LEU A O 1
ATOM 1432 N N . PRO A 1 186 ? -10.710 3.783 7.960 1.00 95.25 186 PRO A N 1
ATOM 1433 C CA . PRO A 1 186 ? -10.126 4.399 9.143 1.00 95.25 186 PRO A CA 1
ATOM 1434 C C . PRO A 1 186 ? -8.595 4.285 9.131 1.00 95.25 186 PRO A C 1
ATOM 1436 O O . PRO A 1 186 ? -8.033 3.311 8.627 1.00 95.25 186 PRO A O 1
ATOM 1439 N N . VAL A 1 187 ? -7.936 5.297 9.691 1.00 93.88 187 VAL A N 1
ATOM 1440 C CA . VAL A 1 187 ? -6.482 5.384 9.846 1.00 93.88 187 VAL A CA 1
ATOM 1441 C C . VAL A 1 187 ? -6.128 5.171 11.309 1.00 93.88 187 VAL A C 1
ATOM 1443 O O . VAL A 1 187 ? -6.706 5.806 12.189 1.00 93.88 187 VAL A O 1
ATOM 1446 N N . PHE A 1 188 ? -5.165 4.289 11.558 1.00 91.81 188 PHE A N 1
ATOM 1447 C CA . PHE A 1 188 ? -4.702 3.951 12.901 1.00 91.81 188 PHE A CA 1
ATOM 1448 C C . PHE A 1 188 ? -3.273 4.426 13.109 1.00 91.81 188 PHE A C 1
ATOM 1450 O O . PHE A 1 188 ? -2.457 4.399 12.191 1.00 91.81 188 PHE A O 1
ATOM 1457 N N . GLU A 1 189 ? -2.933 4.812 14.329 1.00 86.62 189 GLU A N 1
ATOM 1458 C CA . GLU A 1 189 ? -1.536 5.009 14.694 1.00 86.62 189 GLU A CA 1
ATOM 1459 C C . GLU A 1 189 ? -0.896 3.654 14.989 1.00 86.62 189 GLU A C 1
ATOM 1461 O O . GLU A 1 189 ? -1.489 2.788 15.638 1.00 86.62 189 GLU A O 1
ATOM 1466 N N . ARG A 1 190 ? 0.331 3.450 14.509 1.00 72.88 190 ARG A N 1
ATOM 1467 C CA . ARG A 1 190 ? 1.077 2.246 14.867 1.00 72.88 190 ARG A CA 1
ATOM 1468 C C . ARG A 1 190 ? 1.570 2.370 16.306 1.00 72.88 190 ARG A C 1
ATOM 1470 O O . ARG A 1 190 ? 2.206 3.364 16.655 1.00 72.88 190 ARG A O 1
ATOM 1477 N N . ILE A 1 191 ? 1.333 1.340 17.118 1.00 68.19 191 ILE A N 1
ATOM 1478 C CA . ILE A 1 191 ? 1.846 1.287 18.488 1.00 68.19 191 ILE A CA 1
ATOM 1479 C C . ILE A 1 191 ? 3.376 1.237 18.403 1.00 68.19 191 ILE A C 1
ATOM 1481 O O . ILE A 1 191 ? 3.954 0.253 17.939 1.00 68.19 191 ILE A O 1
ATOM 1485 N N . LYS A 1 192 ? 4.042 2.321 18.813 1.00 59.25 192 LYS A N 1
ATOM 1486 C CA . LYS A 1 192 ? 5.499 2.330 18.973 1.00 59.25 192 LYS A CA 1
ATOM 1487 C C . LYS A 1 192 ? 5.837 1.448 20.177 1.00 59.25 192 LYS A C 1
ATOM 1489 O O . LYS A 1 192 ? 5.351 1.718 21.274 1.00 59.25 192 LYS A O 1
ATOM 1494 N N . LYS A 1 193 ? 6.624 0.394 19.958 1.00 50.09 193 LYS A N 1
ATOM 1495 C CA . LYS A 1 193 ? 7.355 -0.284 21.037 1.00 50.09 193 LYS A CA 1
ATOM 1496 C C . LYS A 1 193 ? 8.663 0.448 21.288 1.00 50.09 193 LYS A C 1
ATOM 1498 O O . LYS A 1 193 ? 9.267 0.894 20.285 1.00 50.09 193 LYS A O 1
#

Secondary structure (DSSP, 8-state):
--------------------------GGG--GGGGB---EEEEEEEE-SSSPPEEEEEE-SEEEEEEEE-TTTS-EEEEEEEESS---HHHHHHHHHHSSTTGGGS-EEEEEEEE-TTS-EEEEEEEEEETTEEEEEEEE-SHHHHGGG-EEEE-SSEEEEEEEEEEEE-SSSEEEEEEEEEEEEEEEE----

Radius of gyration: 24.11 Å; chains: 1; bounding box: 57×62×81 Å

=== Feature glossary ===
Key to the feature types in this record:

pLDDT. pLDDT is the predicted lDDT-Cα score: AlphaFold's confidence that the local environment of each residue (all inter-atomic distances within 15 Å) is correctly placed. It is a per-residue number between 0 and 100, with higher meaning more reliable.

Radius of gyration, Cα contacts, bounding box. The geometric summary reports three shape descriptors. Rg (radius of gyration) measures how spread out the Cα atoms are about their centre of mass; compact globular proteins have small Rg, elongated or unfolded ones large. Cα contacts (<8 Å, |i−j|>4) count long-range residue pairs in spatial proximity — high for tightly packed folds, near zero for rods or random coil. The bounding-box extents give the protein's footprint along x, y, z in Å.

Backbone torsions (φ/ψ). Backbone dihedral angles. Every residue except chain termini has a φ (preceding-C → N → Cα → C) and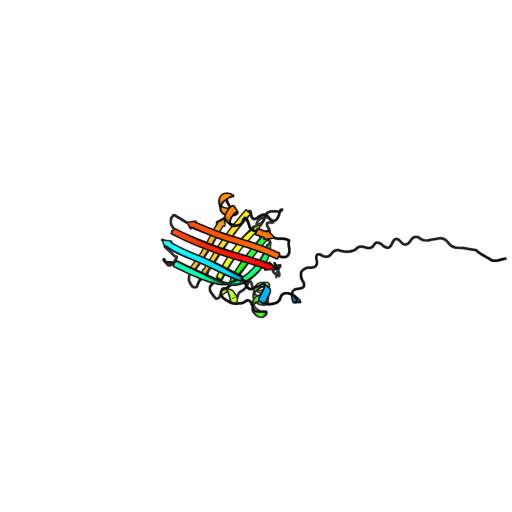 a ψ (N → Cα → C → next-N). They are reported in degrees following the IUPAC sign convention. Secondary structure is essentially a statement about which (φ, ψ) basin each residue occupies.

Contact-map, Ramachandran, and PAE plots. Plot images: a contact map (which residues are close in 3D, as an N×N binary image), a Ramachandran scatter (backbone torsion angles, revealing secondary-structure composition at a glance), and — for AlphaFold structures — a PAE heatmap (pairwise prediction confidence).

Predicted aligned error. Predicted Aligned Error (PAE) is an AlphaFold confidence matrix: entry (i, j) is the expected error in the position of residue j, in ångströms, when the prediction is superimposed on the true structure at residue i. Low PAE within a block of residues means that block is internally rigid and well-predicted; high PAE between two blocks means their relative placement is uncertain even if each block individually is confident.

Secondary structure (3-state, P-SEA). Three-state secondary structure (P-SEA) collapses the eight DSSP classes into helix (a), strand (b), and coil (c). P-SEA assigns these from Cα geometry alone — distances and angles — without requiring backbone oxygens, so it works on any Cα trace.

Solvent-accessible surface area. Solvent-accessible surface area (SASA) is the area in Å² traced out by the centre of a 1.4 Å probe sphere (a water molecule) rolled over the protein's van der Waals surface (Shrake–Rupley / Lee–Richards construction). Buried residues have near-zero SASA; fully exposed residues can exceed 200 Å². The total SASA scales roughly with the number of surface residues.

Foldseek 3Di. The Foldseek 3Di string encodes local tertiary geometry as a 20-letter alphabet — one character per residue — derived from the relative positions of nearby Cα atoms. Unlike the amino-acid sequence, 3Di is a direct function of the 3D structure, so two proteins with the same fold have similar 3Di strings even at low sequence identity.

B-factor. For experimental (PDB) structures, the B-factor (temperature factor) quantifies the positional sprea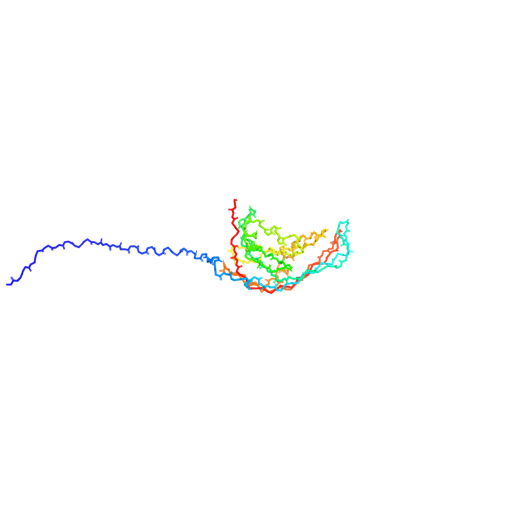d of each atom in the crystal — a combination of thermal vibration and static disorder — in units of Å². High B-factors mark flexible loops or poorly resolved regions; low B-factors mark the rigid, well-ordered core.

mmCIF coordinates. The mmCIF block holds the 3D Cartesian coordinates of each backbone atom (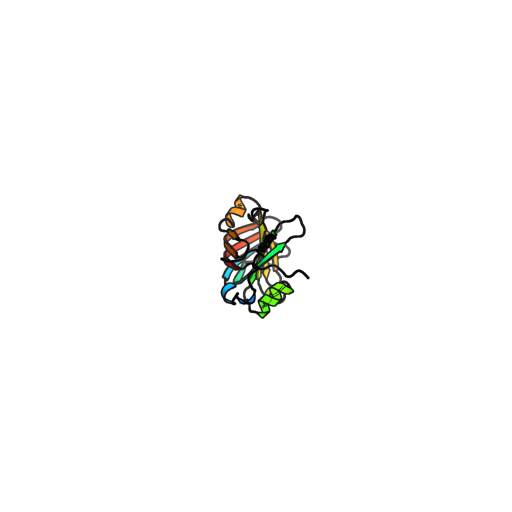N, Cα, C, O) in ångströms. mmCIF is the PDB's canonical archive format — a tagged-loop text representation of the atomic model.

InterPro / GO / CATH / organism. Functional annotations link the protein to curated databases. InterPro entries identify conserved domains and families by matching the sequence against member-database signatures (Pfam, PROSITE, CDD, …). Gene Ontology (GO) terms describe molecular function, biological process, and cellular component in a controlled vocabulary. CATH places the structure in a hierarchical fold classification (Class/Architecture/Topology/Homologous-superfamily). The organism is the source species.

Rendered structure images. Structure images are PyMOL renders from six orthogonal camera directions. Cartoon representation draws helices as coils and strands as arrows; sticks shows the backbone as bonds; surface shows the solvent-excluded envelope. Rainbow coloring maps sequence position to hue (blue→red, N→C); chain coloring assigns a distinct color per polypeptide.

Sequence. This is the polypeptide sequence — one letter per residue, N-terminus first. Length ranges from a few dozen residues for small domains to over a thousand for large multi-domain proteins.

Secondary structure (8-state, DSSP). The SS8 string is DSSP's per-residue secondary-structure call. α-helix (H) means an i→i+4 H-bond ladder; β-strand (E) means the residue participates in a β-sheet; 3₁₀ (G) and π (I) are tighter and wider helices; T/S are turns/bends; '-' is loop.

Nearest PDB structures. Structural nearest neighbors (via Foldseek easy-search vs the PDB). Reported per hit: target PDB id, E-value, and alignment TM-score. A TM-score above ~0.5 is the conventional threshold for 'same fold'.